Protein AF-A0A3M1MEV8-F1 (afdb_monomer)

Mean predicted aligned error: 11.94 Å

Radius of gyration: 34.03 Å; Cα contacts (8 Å, |Δi|>4): 451; chains: 1; bounding box: 65×98×96 Å

Secondary structure (DSSP, 8-state):
--------SSTTHHHHHHHHHHHHHHHHHHHHHHHHHHHHHTT-----EEEEEETTSS---TT---SS--SEEEEEEPTT----GGGGGG--EEE-TTSS-TT--EEEE-TTSTTSEEEEEEESSTT--EEEEEEEE---TTPPPEEEEETTEEEEEEE--TTSPPBHHHHHHHHHT-TTTTTTEEEEEEEE-TTPBS--S-GGGT-SEEE-----EEE-EEEEEEPPTT-TTEEEEEESSPPP-

Structure (mmCIF, N/CA/C/O backbone):
data_AF-A0A3M1MEV8-F1
#
_entry.id   AF-A0A3M1MEV8-F1
#
loop_
_atom_site.group_PDB
_atom_site.id
_atom_site.type_symbol
_atom_site.label_atom_id
_atom_site.label_alt_id
_atom_site.label_comp_id
_atom_site.label_asym_id
_atom_site.label_entity_id
_atom_site.label_seq_id
_atom_site.pdbx_PDB_ins_code
_atom_site.Cartn_x
_atom_site.Cartn_y
_atom_site.Cartn_z
_atom_site.occupancy
_atom_site.B_iso_or_equiv
_atom_site.auth_seq_id
_atom_site.auth_comp_id
_atom_site.auth_asym_id
_atom_site.auth_atom_id
_atom_site.pdbx_PDB_model_num
ATOM 1 N N . MET A 1 1 ? -41.936 -77.664 68.450 1.00 39.22 1 MET A N 1
ATOM 2 C CA . MET A 1 1 ? -41.283 -78.280 67.274 1.00 39.22 1 MET A CA 1
ATOM 3 C C . MET A 1 1 ? -41.177 -77.233 66.172 1.00 39.22 1 MET A C 1
ATOM 5 O O . MET A 1 1 ? -42.158 -76.537 65.987 1.00 39.22 1 MET A O 1
ATOM 9 N N . ALA A 1 2 ? -39.987 -77.116 65.561 1.00 45.72 2 ALA A N 1
ATOM 10 C CA . ALA A 1 2 ? -39.600 -76.567 64.239 1.00 45.72 2 ALA A CA 1
ATOM 11 C C . ALA A 1 2 ? -40.458 -75.448 63.570 1.00 45.72 2 ALA A C 1
ATOM 13 O O . ALA A 1 2 ? -41.669 -75.547 63.504 1.00 45.72 2 ALA A O 1
ATOM 14 N N . ASN A 1 3 ? -39.914 -74.406 62.920 1.00 37.78 3 ASN A N 1
ATOM 15 C CA . ASN A 1 3 ? -38.829 -74.479 61.937 1.00 37.78 3 ASN A CA 1
ATOM 16 C C . ASN A 1 3 ? -38.202 -73.104 61.581 1.00 37.78 3 ASN A C 1
ATOM 18 O O . ASN A 1 3 ? -38.779 -72.048 61.824 1.00 37.78 3 ASN A O 1
ATOM 22 N N . ARG A 1 4 ? -36.991 -73.153 61.006 1.00 43.78 4 ARG A N 1
ATOM 23 C CA . ARG A 1 4 ? -36.036 -72.052 60.760 1.00 43.78 4 ARG A CA 1
ATOM 24 C C . ARG A 1 4 ? -36.240 -71.265 59.447 1.00 43.78 4 ARG A C 1
ATOM 26 O O . ARG A 1 4 ? -36.527 -71.844 58.411 1.00 43.78 4 ARG A O 1
ATOM 33 N N . LYS A 1 5 ? -35.901 -69.967 59.530 1.00 47.41 5 LYS A N 1
ATOM 34 C CA . LYS A 1 5 ? -35.133 -69.082 58.610 1.00 47.41 5 LYS A CA 1
ATOM 35 C C . LYS A 1 5 ? -35.069 -69.407 57.099 1.00 47.41 5 LYS A C 1
ATOM 37 O O . LYS A 1 5 ? -34.400 -70.356 56.714 1.00 47.41 5 LYS A O 1
ATOM 42 N N . SER A 1 6 ? -35.474 -68.443 56.258 1.00 48.97 6 SER A N 1
ATOM 43 C CA . SER A 1 6 ? -34.635 -67.943 55.142 1.00 48.97 6 SER A CA 1
ATOM 44 C C . SER A 1 6 ? -35.105 -66.563 54.628 1.00 48.97 6 SER A C 1
ATOM 46 O O . SER A 1 6 ? -36.147 -66.432 53.999 1.00 48.97 6 SER A O 1
ATOM 48 N N . SER A 1 7 ? -34.341 -65.495 54.891 1.00 46.56 7 SER A N 1
ATOM 49 C CA . SER A 1 7 ? -34.589 -64.168 54.292 1.00 46.56 7 SER A CA 1
ATOM 50 C C . SER A 1 7 ? -33.326 -63.298 54.312 1.00 46.56 7 SER A C 1
ATOM 52 O O . SER A 1 7 ? -33.230 -62.342 55.076 1.00 46.56 7 SER A O 1
ATOM 54 N N . LEU A 1 8 ? -32.315 -63.635 53.506 1.00 50.50 8 LEU A N 1
ATOM 55 C CA . LEU A 1 8 ? -31.070 -62.844 53.440 1.00 50.50 8 LEU A CA 1
ATOM 56 C C . LEU A 1 8 ? -30.582 -62.502 52.021 1.00 50.50 8 LEU A C 1
ATOM 58 O O . LEU A 1 8 ? -29.554 -61.851 51.883 1.00 50.50 8 LEU A O 1
ATOM 62 N N . ALA A 1 9 ? -31.332 -62.830 50.963 1.00 50.03 9 ALA A N 1
ATOM 63 C CA . ALA A 1 9 ? -30.882 -62.588 49.583 1.00 50.03 9 ALA A CA 1
ATOM 64 C C . ALA A 1 9 ? -31.515 -61.372 48.866 1.00 50.03 9 ALA A C 1
ATOM 66 O O . ALA A 1 9 ? -31.052 -61.003 47.792 1.00 50.03 9 ALA A O 1
ATOM 67 N N . LYS A 1 10 ? -32.536 -60.699 49.426 1.00 47.44 10 LYS A N 1
ATOM 68 C CA . LYS A 1 10 ? -33.284 -59.641 48.700 1.00 47.44 10 LYS A CA 1
ATOM 69 C C . LYS A 1 10 ? -32.817 -58.190 48.911 1.00 47.44 10 LYS A C 1
ATOM 71 O O . LYS A 1 10 ? -33.262 -57.323 48.169 1.00 47.44 10 LYS A O 1
ATOM 76 N N . SER A 1 11 ? -31.913 -57.887 49.851 1.00 49.66 11 SER A N 1
ATOM 77 C CA . SER A 1 11 ? -31.558 -56.481 50.165 1.00 49.66 11 SER A CA 1
ATOM 78 C C . SER A 1 11 ? -30.364 -55.907 49.385 1.00 49.66 11 SER A C 1
ATOM 80 O O . SER A 1 11 ? -30.136 -54.696 49.415 1.00 49.66 11 SER A O 1
ATOM 82 N N . ARG A 1 12 ? -29.596 -56.741 48.666 1.00 49.47 12 ARG A N 1
ATOM 83 C CA . ARG A 1 12 ? -28.421 -56.288 47.895 1.00 49.47 12 ARG A CA 1
ATOM 84 C C . ARG A 1 12 ? -28.774 -55.726 46.511 1.00 49.47 12 ARG A C 1
ATOM 86 O O . ARG A 1 12 ? -28.119 -54.791 46.069 1.00 49.47 12 ARG A O 1
ATOM 93 N N . SER A 1 13 ? -29.843 -56.217 45.881 1.00 50.84 13 SER A N 1
ATOM 94 C CA . SER A 1 13 ? -30.319 -55.743 44.567 1.00 50.84 13 SER A CA 1
ATOM 95 C C . SER A 1 13 ? -30.969 -54.351 44.635 1.00 50.84 13 SER A C 1
ATOM 97 O O . SER A 1 13 ? -30.720 -53.505 43.783 1.00 50.84 13 SER A O 1
ATOM 99 N N . SER A 1 14 ? -31.719 -54.043 45.697 1.00 54.31 14 SER A N 1
ATOM 100 C CA . SER A 1 14 ? -32.392 -52.742 45.839 1.00 54.31 14 SER A CA 1
ATOM 101 C C . SER A 1 14 ? -31.440 -51.567 46.103 1.00 54.31 14 SER A C 1
ATOM 103 O O . SER A 1 14 ? -31.838 -50.413 45.961 1.00 54.31 14 SER A O 1
ATOM 105 N N . ARG A 1 15 ? -30.195 -51.831 46.528 1.00 54.75 15 ARG A N 1
ATOM 106 C CA . ARG A 1 15 ? -29.184 -50.789 46.779 1.00 54.75 15 ARG A CA 1
ATOM 107 C C . ARG A 1 15 ? -28.466 -50.350 45.500 1.00 54.75 15 ARG A C 1
ATOM 109 O O . ARG A 1 15 ? -28.208 -49.158 45.366 1.00 54.75 15 ARG A O 1
ATOM 116 N N . SER A 1 16 ? -28.200 -51.265 44.562 1.00 56.50 16 SER A N 1
ATOM 117 C CA . SER A 1 16 ? -27.563 -50.914 43.283 1.00 56.50 16 SER A CA 1
ATOM 118 C C . SER A 1 16 ? -28.515 -50.151 42.357 1.00 56.50 16 SER A C 1
ATOM 120 O O . SER A 1 16 ? -28.102 -49.171 41.746 1.00 56.50 16 SER A O 1
ATOM 122 N N . VAL A 1 17 ? -29.804 -50.514 42.340 1.00 60.91 17 VAL A N 1
ATOM 123 C CA . VAL A 1 17 ? -30.840 -49.808 41.558 1.00 60.91 17 VAL A CA 1
ATOM 124 C C . VAL A 1 17 ? -31.041 -48.372 42.061 1.00 60.91 17 VAL A C 1
ATOM 126 O O . VAL A 1 17 ? -31.103 -47.429 41.273 1.00 60.91 17 VAL A O 1
ATOM 129 N N . LYS A 1 18 ? -31.041 -48.164 43.385 1.00 60.78 18 LYS A N 1
ATOM 130 C CA . LYS A 1 18 ? -31.125 -46.813 43.968 1.00 60.78 18 LYS A CA 1
ATOM 131 C C . LYS A 1 18 ? -29.890 -45.956 43.666 1.00 60.78 18 LYS A C 1
ATOM 133 O O . LYS A 1 18 ? -30.020 -44.746 43.493 1.00 60.78 18 LYS A O 1
ATOM 138 N N . GLN A 1 19 ? -28.701 -46.560 43.575 1.00 61.94 19 GLN A N 1
ATOM 139 C CA . GLN A 1 19 ? -27.487 -45.848 43.158 1.00 61.94 19 GLN A CA 1
ATOM 140 C C . GLN A 1 19 ? -27.521 -45.471 41.669 1.00 61.94 19 GLN A C 1
ATOM 142 O O . GLN A 1 19 ? -27.165 -44.340 41.337 1.00 61.94 19 GLN A O 1
ATOM 147 N N . SER A 1 20 ? -28.015 -46.348 40.784 1.00 66.38 20 SER A N 1
ATOM 148 C CA . SER A 1 20 ? -28.132 -46.036 39.352 1.00 66.38 20 SER A CA 1
ATOM 149 C C . SER A 1 20 ? -29.164 -44.945 39.063 1.00 66.38 20 SER A C 1
ATOM 151 O O . SER A 1 20 ? -28.917 -44.081 38.225 1.00 66.38 20 SER A O 1
ATOM 153 N N . GLU A 1 21 ? -30.287 -44.919 39.787 1.00 68.88 21 GLU A N 1
ATOM 154 C CA . GLU A 1 21 ? -31.305 -43.869 39.633 1.00 68.88 21 GLU A CA 1
ATOM 155 C C . GLU A 1 21 ? -30.803 -42.494 40.089 1.00 68.88 21 GLU A C 1
ATOM 157 O O . GLU A 1 21 ? -31.027 -41.493 39.405 1.00 68.88 21 GLU A O 1
ATOM 162 N N . ALA A 1 22 ? -30.077 -42.429 41.209 1.00 73.31 22 ALA A N 1
ATOM 163 C CA . ALA A 1 22 ? -29.468 -41.185 41.678 1.00 73.31 22 ALA A CA 1
ATOM 164 C C . ALA A 1 22 ? -28.417 -40.659 40.683 1.00 73.31 22 ALA A C 1
ATOM 166 O O . ALA A 1 22 ? -28.339 -39.456 40.421 1.00 73.31 22 ALA A O 1
ATOM 167 N N . GLN A 1 23 ? -27.637 -41.562 40.084 1.00 73.69 23 GLN A N 1
ATOM 168 C CA . GLN A 1 23 ? -26.606 -41.219 39.107 1.00 73.69 23 GLN A CA 1
ATOM 169 C C . GLN A 1 23 ? -27.206 -40.781 37.759 1.00 73.69 23 GLN A C 1
ATOM 171 O O . GLN A 1 23 ? -26.720 -39.817 37.167 1.00 73.69 23 GLN A O 1
ATOM 176 N N . ALA A 1 24 ? -28.302 -41.406 37.318 1.00 73.94 24 ALA A N 1
ATOM 177 C CA . ALA A 1 24 ? -29.053 -41.005 36.127 1.00 73.94 24 ALA A CA 1
ATOM 178 C C . ALA A 1 24 ? -29.744 -39.642 36.302 1.00 73.94 24 ALA A C 1
ATOM 180 O O . ALA A 1 24 ? -29.667 -38.795 35.414 1.00 73.94 24 ALA A O 1
ATOM 181 N N . ARG A 1 25 ? -30.346 -39.378 37.473 1.00 77.38 25 ARG A N 1
ATOM 182 C CA . ARG A 1 25 ? -30.910 -38.055 37.801 1.00 77.38 25 ARG A CA 1
ATOM 183 C C . ARG A 1 25 ? -29.842 -36.964 37.772 1.00 77.38 25 ARG A C 1
ATOM 185 O O . ARG A 1 25 ? -30.069 -35.908 37.194 1.00 77.38 25 ARG A O 1
ATOM 192 N N . LYS A 1 26 ? -28.659 -37.228 38.337 1.00 75.88 26 LYS A N 1
ATOM 193 C CA . LYS A 1 26 ? -27.544 -36.268 38.343 1.00 75.88 26 LYS A CA 1
ATOM 194 C C . LYS A 1 26 ? -27.011 -35.972 36.934 1.00 75.88 26 LYS A C 1
ATOM 196 O O . LYS A 1 26 ? -26.596 -34.846 36.682 1.00 75.88 26 LYS A O 1
ATOM 201 N N . ARG A 1 27 ? -27.038 -36.955 36.024 1.00 77.81 27 ARG A N 1
ATOM 202 C CA . ARG A 1 27 ? -26.690 -36.763 34.605 1.00 77.81 27 ARG A CA 1
ATOM 203 C C . ARG A 1 27 ? -27.723 -35.911 33.871 1.00 77.81 27 ARG A C 1
ATOM 205 O O . ARG A 1 27 ? -27.320 -34.922 33.285 1.00 77.81 27 ARG A O 1
ATOM 212 N N . ARG A 1 28 ? -29.021 -36.196 34.023 1.00 73.88 28 ARG A N 1
ATOM 213 C CA . ARG A 1 28 ? -30.094 -35.379 33.422 1.00 73.88 28 ARG A CA 1
ATOM 214 C C . ARG A 1 28 ? -30.083 -33.933 33.903 1.00 73.88 28 ARG A C 1
ATOM 216 O O . ARG A 1 28 ? -30.275 -33.025 33.114 1.00 73.88 28 ARG A O 1
ATOM 223 N N . VAL A 1 29 ? -29.825 -33.707 35.194 1.00 73.25 29 VAL A N 1
ATOM 224 C CA . VAL A 1 29 ? -29.659 -32.346 35.728 1.00 73.25 29 VAL A CA 1
ATOM 225 C C . VAL A 1 29 ? -28.460 -31.662 35.071 1.00 73.25 29 VAL A C 1
ATOM 227 O O . VAL A 1 29 ? -28.582 -30.524 34.650 1.00 73.25 29 VAL A O 1
ATOM 230 N N . ARG A 1 30 ? -27.321 -32.350 34.916 1.00 72.06 30 ARG A N 1
ATOM 231 C CA . ARG A 1 30 ? -26.165 -31.788 34.199 1.00 72.06 30 ARG A CA 1
ATOM 232 C C . ARG A 1 30 ? -26.447 -31.520 32.721 1.00 72.06 30 ARG A C 1
ATOM 234 O O . ARG A 1 30 ? -26.016 -30.483 32.249 1.00 72.06 30 ARG A O 1
ATOM 241 N N . GLU A 1 31 ? -27.154 -32.405 32.024 1.00 71.94 31 GLU A N 1
ATOM 242 C CA . GLU A 1 31 ? -27.558 -32.221 30.620 1.00 71.94 31 GLU A CA 1
ATOM 243 C C . GLU A 1 31 ? -28.485 -31.009 30.462 1.00 71.94 31 GLU A C 1
ATOM 245 O O . GLU A 1 31 ? -28.212 -30.152 29.634 1.00 71.94 31 GLU A O 1
ATOM 250 N N . LEU A 1 32 ? -29.492 -30.858 31.331 1.00 70.44 32 LEU A N 1
ATOM 251 C CA . LEU A 1 32 ? -30.379 -29.687 31.339 1.00 70.44 32 LEU A CA 1
ATOM 252 C C . LEU A 1 32 ? -29.643 -28.391 31.714 1.00 70.44 32 LEU A C 1
ATOM 254 O O . LEU A 1 32 ? -29.956 -27.329 31.185 1.00 70.44 32 LEU A O 1
ATOM 258 N N . LEU A 1 33 ? -28.666 -28.455 32.629 1.00 65.19 33 LEU A N 1
ATOM 259 C CA . LEU A 1 33 ? -27.810 -27.305 32.931 1.00 65.19 33 LEU A CA 1
ATOM 260 C C . LEU A 1 33 ? -26.899 -26.958 31.747 1.00 65.19 33 LEU A C 1
ATOM 262 O O . LEU A 1 33 ? -26.724 -25.779 31.484 1.00 65.19 33 LEU A O 1
ATOM 266 N N . LEU A 1 34 ? -26.340 -27.940 31.035 1.00 60.84 34 LEU A N 1
ATOM 267 C CA . LEU A 1 34 ? -25.528 -27.709 29.834 1.00 60.84 34 LEU A CA 1
ATOM 268 C C . LEU A 1 34 ? -26.364 -27.079 28.713 1.00 60.84 34 LEU A C 1
ATOM 270 O O . LEU A 1 34 ? -25.945 -26.074 28.155 1.00 60.84 34 LEU A O 1
ATOM 274 N N . GLU A 1 35 ? -27.580 -27.574 28.476 1.00 60.34 35 GLU A N 1
ATOM 275 C CA . GLU A 1 35 ? -28.527 -27.005 27.507 1.00 60.34 35 GLU A CA 1
ATOM 276 C C . GLU A 1 35 ? -28.907 -25.549 27.855 1.00 60.34 35 GLU A C 1
ATOM 278 O O . GLU A 1 35 ? -28.931 -24.678 26.985 1.00 60.34 35 GLU A O 1
ATOM 283 N N . ASN A 1 36 ? -29.114 -25.237 29.146 1.00 60.84 36 ASN A N 1
ATOM 284 C CA . ASN A 1 36 ? -29.366 -23.860 29.596 1.00 60.84 36 ASN A CA 1
ATOM 285 C C . ASN A 1 36 ? -28.120 -22.960 29.508 1.00 60.84 36 ASN A C 1
ATOM 287 O O . ASN A 1 36 ? -28.254 -21.749 29.350 1.00 60.84 36 ASN A O 1
ATOM 291 N N . LEU A 1 37 ? -26.915 -23.523 29.641 1.00 58.81 37 LEU A N 1
ATOM 292 C CA . LEU A 1 37 ? -25.657 -22.782 29.517 1.00 58.81 37 LEU A CA 1
ATOM 293 C C . LEU A 1 37 ? -25.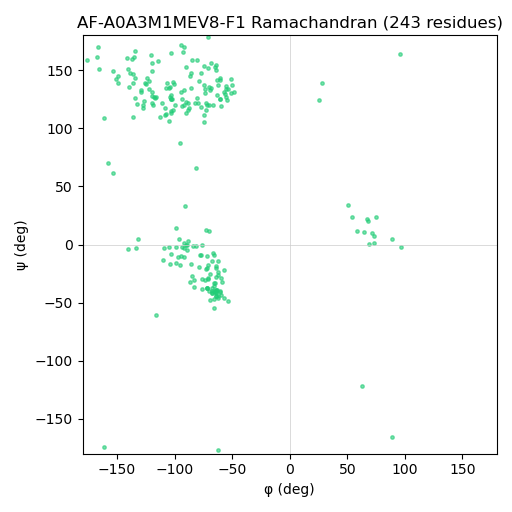319 -22.485 28.047 1.00 58.81 37 LEU A C 1
ATOM 295 O O . LEU A 1 37 ? -24.900 -21.367 27.752 1.00 58.81 37 LEU A O 1
ATOM 299 N N . GLU A 1 38 ? -25.577 -23.415 27.124 1.00 59.03 38 GLU A N 1
ATOM 300 C CA . GLU A 1 38 ? -25.424 -23.197 25.676 1.00 59.03 38 GLU A CA 1
ATOM 301 C C . GLU A 1 38 ? -26.399 -22.127 25.156 1.00 59.03 38 GLU A C 1
ATOM 303 O O . GLU A 1 38 ? -25.986 -21.199 24.458 1.00 59.03 38 GLU A O 1
ATOM 308 N N . GLN A 1 39 ? -27.675 -22.167 25.570 1.00 54.94 39 GLN A N 1
ATOM 309 C CA . GLN A 1 39 ? -28.658 -21.128 25.215 1.00 54.94 39 GLN A CA 1
ATOM 310 C C . GLN A 1 39 ? -28.295 -19.734 25.747 1.00 54.94 39 GLN A C 1
ATOM 312 O O . GLN A 1 39 ? -28.689 -18.732 25.155 1.00 54.94 39 GLN A O 1
ATOM 317 N N . ARG A 1 40 ? -27.535 -19.643 26.845 1.00 52.81 40 ARG A N 1
ATOM 318 C CA . ARG A 1 40 ? -27.086 -18.356 27.403 1.00 52.81 40 ARG A CA 1
ATOM 319 C C . ARG A 1 40 ? -25.817 -17.827 26.746 1.00 52.81 40 ARG A C 1
ATOM 321 O O . ARG A 1 40 ? -25.656 -16.613 26.684 1.00 52.81 40 ARG A O 1
ATOM 328 N N . GLN A 1 41 ? -24.957 -18.691 26.205 1.00 52.56 41 GLN A N 1
ATOM 329 C CA . GLN A 1 41 ? -23.851 -18.241 25.351 1.00 52.56 41 GLN A CA 1
ATOM 330 C C . GLN A 1 41 ? -24.353 -17.580 24.060 1.00 52.56 41 GLN A C 1
ATOM 332 O O . GLN A 1 41 ? -23.708 -16.664 23.561 1.00 52.56 41 GLN A O 1
ATOM 337 N N . LEU A 1 42 ? -25.541 -17.961 23.582 1.00 51.16 42 LEU A N 1
ATOM 338 C CA . LEU A 1 42 ? -26.223 -17.318 22.453 1.00 51.16 42 LEU A CA 1
ATOM 339 C C . LEU A 1 42 ? -26.804 -15.919 22.760 1.00 51.16 42 LEU A C 1
ATOM 341 O O . LEU A 1 42 ? -27.205 -15.231 21.827 1.00 51.16 42 LEU A O 1
ATOM 345 N N . LEU A 1 43 ? -26.840 -15.478 24.028 1.00 54.47 43 LEU A N 1
ATOM 346 C CA . LEU A 1 43 ? -27.411 -14.185 24.454 1.00 54.47 43 LEU A CA 1
ATOM 347 C C . LEU A 1 43 ? -26.371 -13.148 24.909 1.00 54.47 43 LEU A C 1
ATOM 349 O O . LEU A 1 43 ? -26.743 -12.018 25.215 1.00 54.47 43 LEU A O 1
ATOM 353 N N . ALA A 1 44 ? -25.081 -13.488 24.955 1.00 54.88 44 ALA A N 1
ATOM 354 C CA . ALA A 1 44 ? -24.026 -12.526 25.274 1.00 54.88 44 ALA A CA 1
ATOM 355 C C . ALA A 1 44 ? -23.661 -11.709 24.025 1.00 54.88 44 ALA A C 1
ATOM 357 O O . ALA A 1 44 ? -22.566 -11.827 23.477 1.00 54.88 44 ALA A O 1
ATOM 358 N N . VAL A 1 45 ? -24.604 -10.903 23.542 1.00 68.31 45 VAL A N 1
ATOM 359 C CA . VAL A 1 45 ? -24.281 -9.844 22.587 1.00 68.31 45 VAL A CA 1
ATOM 360 C C . VAL A 1 45 ? -23.555 -8.777 23.399 1.00 68.31 45 VAL A C 1
ATOM 362 O O . VAL A 1 45 ? -24.107 -8.262 24.370 1.00 68.31 45 VAL A O 1
ATOM 365 N N . GLY A 1 46 ? -22.283 -8.528 23.087 1.00 78.56 46 GLY A N 1
ATOM 366 C CA . GLY A 1 46 ? -21.516 -7.466 23.737 1.00 78.56 46 GLY A CA 1
ATOM 367 C C . GLY A 1 46 ? -22.120 -6.081 23.471 1.00 78.56 46 GLY A C 1
ATOM 368 O O . GLY A 1 46 ? -23.153 -5.972 22.800 1.00 78.56 46 GLY A O 1
ATOM 369 N N . PRO A 1 47 ? -21.467 -5.014 23.959 1.00 87.94 47 PRO A N 1
ATOM 370 C CA . PRO A 1 47 ? -21.915 -3.661 23.692 1.00 87.94 47 PRO A CA 1
ATOM 371 C C . PRO A 1 47 ? -22.168 -3.406 22.198 1.00 87.94 47 PRO A C 1
ATOM 373 O O . PRO A 1 47 ? -21.393 -3.843 21.346 1.00 87.94 47 PRO A O 1
ATOM 376 N N . GLN A 1 48 ? -23.262 -2.717 21.876 1.00 91.50 48 GLN A N 1
ATOM 377 C CA . GLN A 1 48 ? -23.702 -2.437 20.511 1.00 91.50 48 GLN A CA 1
ATOM 378 C C . GLN A 1 48 ? -23.483 -0.960 20.235 1.00 91.50 48 GLN A C 1
ATOM 380 O O . GLN A 1 48 ? -24.144 -0.115 20.831 1.00 91.50 48 GLN A O 1
ATOM 385 N N . LEU A 1 49 ? -22.535 -0.657 19.352 1.00 92.50 49 LEU A N 1
ATOM 386 C CA . LEU A 1 49 ? -22.245 0.709 18.942 1.00 92.50 49 LEU A CA 1
ATOM 387 C C . LEU A 1 49 ? -23.370 1.218 18.033 1.00 92.50 49 LEU A C 1
ATOM 389 O O . LEU A 1 49 ? -23.621 0.632 16.980 1.00 92.50 49 LEU A O 1
ATOM 393 N N . ILE A 1 50 ? -24.010 2.317 18.422 1.00 94.06 50 ILE A N 1
ATOM 394 C CA . ILE A 1 50 ? -25.073 2.968 17.642 1.00 94.06 50 ILE A CA 1
ATOM 395 C C . ILE A 1 50 ? -24.583 4.237 16.938 1.00 94.06 50 ILE A C 1
ATOM 397 O O . ILE A 1 50 ? -25.223 4.701 15.995 1.00 94.06 50 ILE A O 1
ATOM 401 N N . GLY A 1 51 ? -23.443 4.796 17.356 1.00 94.56 51 GLY A N 1
ATOM 402 C CA . GLY A 1 51 ? -22.897 5.987 16.719 1.00 94.56 51 GLY A CA 1
ATOM 403 C C . GLY A 1 51 ? -21.546 6.446 17.256 1.00 94.56 51 GLY A C 1
ATOM 404 O O . GLY A 1 51 ? -21.169 6.133 18.382 1.00 94.56 51 GLY A O 1
ATOM 405 N N . ILE A 1 52 ? -20.829 7.224 16.444 1.00 95.81 52 ILE A N 1
ATOM 406 C CA . ILE A 1 52 ? -19.602 7.923 16.837 1.00 95.81 52 ILE A CA 1
ATOM 407 C C . ILE A 1 52 ? -19.764 9.398 16.488 1.00 95.81 52 ILE A C 1
ATOM 409 O O . ILE A 1 52 ? -20.005 9.728 15.330 1.00 95.81 52 ILE A O 1
ATOM 413 N N . GLN A 1 53 ? -19.615 10.288 17.464 1.00 95.75 53 GLN A N 1
ATOM 414 C CA . GLN A 1 53 ? -19.732 11.729 17.260 1.00 95.75 53 GLN A CA 1
ATOM 415 C C . GLN A 1 53 ? -18.407 12.438 17.579 1.00 95.75 53 GLN A C 1
ATOM 417 O O . GLN A 1 53 ? -17.869 12.249 18.671 1.00 95.75 53 GLN A O 1
ATOM 422 N N . PRO A 1 54 ? -17.865 13.260 16.666 1.00 95.00 54 PRO A N 1
ATOM 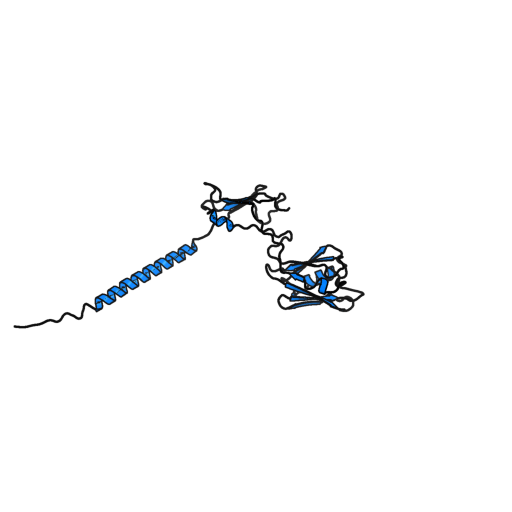423 C CA . PRO A 1 54 ? -16.723 14.110 16.950 1.00 95.00 54 PRO A CA 1
ATOM 424 C C . PRO A 1 54 ? -17.162 15.380 17.683 1.00 95.00 54 PRO A C 1
ATOM 426 O O . PRO A 1 54 ? -18.300 15.828 17.582 1.00 95.00 54 PRO A O 1
ATOM 429 N N . ASN A 1 55 ? -16.236 16.037 18.374 1.00 91.62 55 ASN A N 1
ATOM 430 C CA . ASN A 1 55 ? -16.511 17.332 19.005 1.00 91.62 55 ASN A CA 1
ATOM 431 C C . ASN A 1 55 ? -16.556 18.521 18.021 1.00 91.62 55 ASN A C 1
ATOM 433 O O . ASN A 1 55 ? -16.718 19.663 18.451 1.00 91.62 55 ASN A O 1
ATOM 437 N N . THR A 1 56 ? -16.341 18.272 16.730 1.00 88.31 56 THR A N 1
ATOM 438 C CA . THR A 1 56 ? -16.243 19.292 15.677 1.00 88.31 56 THR A CA 1
ATOM 439 C C . THR A 1 56 ? -17.427 19.288 14.712 1.00 88.31 56 THR A C 1
ATOM 441 O O . THR A 1 56 ? -17.575 20.247 13.957 1.00 88.31 56 THR A O 1
ATOM 444 N N . SER A 1 57 ? -18.266 18.249 14.719 1.00 85.75 57 SER A N 1
ATOM 445 C CA . SER A 1 57 ? -19.367 18.087 13.764 1.00 85.75 57 SER A CA 1
ATOM 446 C C . SER A 1 57 ? -20.428 17.088 14.249 1.00 85.75 57 SER A C 1
ATOM 448 O O . SER A 1 57 ? -20.410 16.633 15.396 1.00 85.75 57 SER A O 1
ATOM 450 N N . ASP A 1 58 ? -21.398 16.801 13.382 1.00 90.06 58 ASP A N 1
ATOM 451 C CA . ASP A 1 58 ? -22.456 15.821 13.623 1.00 90.06 58 ASP A CA 1
ATOM 452 C C . ASP A 1 58 ? -21.927 14.373 13.597 1.00 90.06 58 ASP A C 1
ATOM 454 O O . ASP A 1 58 ? -20.744 14.108 13.382 1.00 90.06 58 ASP A O 1
ATOM 458 N N . LEU A 1 59 ? -22.830 13.419 13.834 1.00 93.44 59 LEU A N 1
ATOM 459 C CA . LEU A 1 59 ? -22.556 11.983 13.829 1.00 93.44 59 LEU A CA 1
ATOM 460 C C . LEU A 1 59 ? -21.770 11.534 12.580 1.00 93.44 59 LEU A C 1
ATOM 462 O O . LEU A 1 59 ? -22.162 11.828 11.449 1.00 93.44 59 LEU A O 1
ATOM 466 N N . LEU A 1 60 ? -20.703 10.756 12.786 1.00 94.06 60 LEU A N 1
ATOM 467 C CA . LEU A 1 60 ? -19.956 10.130 11.699 1.00 94.06 60 LEU A CA 1
ATOM 468 C C . LEU A 1 60 ? -20.791 9.035 11.034 1.00 94.06 60 LEU A C 1
ATOM 470 O O . LEU A 1 60 ? -21.338 8.149 11.689 1.00 94.06 60 LEU A O 1
ATOM 474 N N . THR A 1 61 ? -20.812 9.072 9.709 1.00 93.56 61 THR A N 1
ATOM 475 C CA . THR A 1 61 ? -21.326 8.007 8.841 1.00 93.56 61 THR A CA 1
ATOM 476 C C . THR A 1 61 ? -20.214 7.511 7.921 1.00 93.56 61 THR A C 1
ATOM 478 O O . THR A 1 61 ? -19.186 8.179 7.772 1.00 93.56 61 THR A O 1
ATOM 481 N N . ASP A 1 62 ? -20.390 6.341 7.312 1.00 88.81 62 ASP A N 1
ATOM 482 C CA . ASP A 1 62 ? -19.401 5.811 6.372 1.00 88.81 62 ASP A CA 1
ATOM 483 C C . ASP A 1 62 ? -19.109 6.814 5.241 1.00 88.81 62 ASP A C 1
ATOM 485 O O . ASP A 1 62 ? -20.017 7.437 4.690 1.00 88.81 62 ASP A O 1
ATOM 489 N N . GLY A 1 63 ? -17.824 7.017 4.946 1.00 87.12 63 GLY A N 1
ATOM 490 C CA . GLY A 1 63 ? -17.357 8.018 3.982 1.00 87.12 63 GLY A CA 1
ATOM 491 C C . GLY A 1 63 ? -17.430 9.484 4.439 1.00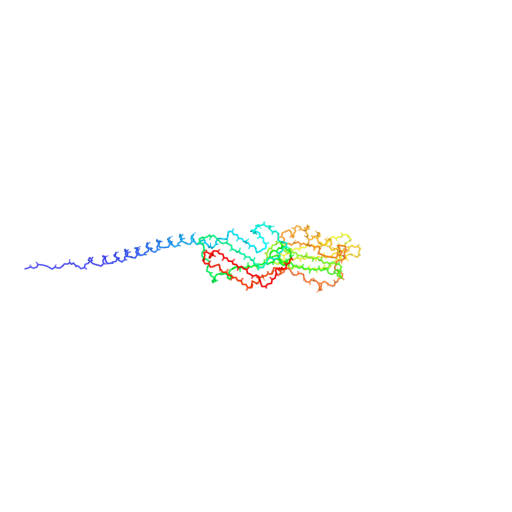 87.12 63 GLY A C 1
ATOM 492 O O . GLY A 1 63 ? -17.176 10.372 3.624 1.00 87.12 63 GLY A O 1
ATOM 493 N N . SER A 1 64 ? -17.752 9.777 5.707 1.00 89.19 64 SER A N 1
ATOM 494 C CA . SER A 1 64 ? -17.728 11.156 6.224 1.00 89.19 64 SER A CA 1
ATOM 495 C C . SER A 1 64 ? -16.329 11.765 6.123 1.00 89.19 64 SER A C 1
ATOM 497 O O . SER A 1 64 ? -15.371 11.225 6.674 1.00 89.19 64 SER A O 1
ATOM 499 N N . VAL A 1 65 ? -16.222 12.927 5.478 1.00 88.75 65 VAL A N 1
ATOM 500 C CA . VAL A 1 65 ? -14.976 13.698 5.381 1.00 88.75 65 VAL A CA 1
ATOM 501 C C . VAL A 1 65 ? -15.043 14.882 6.338 1.00 88.75 65 VAL A C 1
ATOM 503 O O . VAL A 1 65 ? -15.987 15.668 6.291 1.00 88.75 65 VAL A O 1
ATOM 506 N N . GLN A 1 66 ? -14.032 15.016 7.195 1.00 86.94 66 GLN A N 1
ATOM 507 C CA . GLN A 1 66 ? -13.910 16.118 8.149 1.00 86.94 66 GLN A CA 1
ATOM 508 C C . GLN A 1 66 ? -12.805 17.072 7.693 1.00 86.94 66 GLN A C 1
ATOM 510 O O . GLN A 1 66 ? -11.728 16.630 7.313 1.00 86.94 66 GLN A O 1
ATOM 515 N N . THR A 1 67 ? -13.068 18.379 7.736 1.00 87.25 67 THR A N 1
ATOM 516 C CA . THR A 1 67 ? -12.088 19.431 7.390 1.00 87.25 67 THR A CA 1
ATOM 517 C C . THR A 1 67 ? -11.409 20.042 8.613 1.00 87.25 67 THR A C 1
ATOM 519 O O . THR A 1 67 ? -10.569 20.928 8.481 1.00 87.25 67 THR A O 1
ATOM 522 N N . VAL A 1 68 ? -11.801 19.601 9.810 1.00 88.25 68 VAL A N 1
ATOM 523 C CA . VAL A 1 68 ? -11.216 20.019 11.082 1.00 88.25 68 VAL A CA 1
ATOM 524 C C . VAL A 1 68 ? -10.946 18.774 11.908 1.00 88.25 68 VAL A C 1
ATOM 526 O O . VAL A 1 68 ? -11.875 18.036 12.251 1.00 88.25 68 VAL A O 1
ATOM 529 N N . SER A 1 69 ? -9.680 18.582 12.264 1.00 88.62 69 SER A N 1
ATOM 530 C CA . SER A 1 69 ? -9.237 17.474 13.100 1.00 88.62 69 SER A CA 1
ATOM 531 C C . SER A 1 69 ? -9.928 17.495 14.477 1.00 88.62 69 SER A C 1
ATOM 533 O O . SER A 1 69 ? -9.798 18.478 15.220 1.00 88.62 69 SER A O 1
ATOM 535 N N . PRO A 1 70 ? -10.689 16.442 14.844 1.00 91.62 70 PRO A N 1
ATOM 536 C CA . PRO A 1 70 ? -11.371 16.383 16.128 1.00 91.62 70 PRO A CA 1
ATOM 537 C C . PRO A 1 70 ? -10.364 16.194 17.263 1.00 91.62 70 PRO A C 1
ATOM 539 O O . PRO A 1 70 ? -9.303 15.595 17.099 1.00 91.62 70 PRO A O 1
ATOM 542 N N . ARG A 1 71 ? -10.724 16.681 18.450 1.00 92.69 71 ARG A N 1
ATOM 543 C CA . ARG A 1 71 ? -9.961 16.447 19.692 1.00 92.69 71 ARG A CA 1
ATOM 544 C C . ARG A 1 71 ? -10.549 15.329 20.533 1.00 92.69 71 ARG A C 1
ATOM 546 O O . ARG A 1 71 ? -9.902 14.831 21.452 1.00 92.69 71 ARG A O 1
ATOM 553 N N . GLU A 1 72 ? -11.781 14.956 20.229 1.00 94.31 72 GLU A N 1
ATOM 554 C CA . GLU A 1 72 ? -12.525 13.972 20.979 1.00 94.31 72 GLU A CA 1
ATOM 555 C C . GLU A 1 72 ? -13.522 13.258 20.072 1.00 94.31 72 GLU A C 1
ATOM 557 O O . GLU A 1 72 ? -14.138 13.886 19.208 1.00 94.31 72 GLU A O 1
ATOM 562 N N . LEU A 1 73 ? -13.679 11.957 20.302 1.00 95.38 73 LEU A N 1
ATOM 563 C CA . LEU A 1 73 ? -14.742 11.136 19.740 1.00 95.38 73 LEU A CA 1
ATOM 564 C C . LEU A 1 73 ? -15.578 10.555 20.881 1.00 95.38 73 LEU A C 1
ATOM 566 O O . LEU A 1 73 ? -15.034 9.982 21.826 1.00 95.38 73 LEU A O 1
ATOM 570 N N . VAL A 1 74 ? -16.896 10.675 20.774 1.00 95.88 74 VAL A N 1
ATOM 571 C CA . VAL A 1 74 ? -17.864 10.043 21.670 1.00 95.88 74 VAL A CA 1
ATOM 572 C C . VAL A 1 74 ? -18.454 8.835 20.956 1.00 95.88 74 VAL A C 1
ATOM 574 O O . VAL A 1 74 ? -19.162 8.976 19.962 1.00 95.88 74 VAL A O 1
ATOM 577 N N . PHE A 1 75 ? -18.149 7.646 21.460 1.00 95.94 75 PHE A N 1
ATOM 578 C CA . PHE A 1 75 ? -18.739 6.382 21.044 1.00 95.94 75 PHE A CA 1
ATOM 579 C C . PHE A 1 75 ? -19.998 6.164 21.877 1.00 95.94 75 PHE A C 1
ATOM 581 O O . PHE A 1 75 ? -19.916 6.065 23.101 1.00 95.94 75 PHE A O 1
ATOM 588 N N . ARG A 1 76 ? -21.154 6.114 21.219 1.00 95.25 76 ARG A N 1
ATOM 589 C CA . ARG A 1 76 ? -22.450 5.908 21.866 1.00 95.25 76 ARG A CA 1
ATOM 590 C C . ARG A 1 76 ? -22.889 4.477 21.636 1.00 95.25 76 ARG A C 1
ATOM 592 O O . ARG A 1 76 ? -22.955 4.020 20.490 1.00 95.25 76 ARG A O 1
ATOM 599 N N . PHE A 1 77 ? -23.171 3.787 22.724 1.00 94.62 77 PHE A N 1
ATOM 600 C CA . PHE A 1 77 ? -23.699 2.439 22.718 1.00 94.62 77 PHE A CA 1
ATOM 601 C C . PHE A 1 77 ? -25.201 2.449 23.031 1.00 94.62 77 PHE A C 1
ATOM 603 O O . PHE A 1 77 ? -25.731 3.467 23.473 1.00 94.62 77 PHE A O 1
ATOM 610 N N . ASP A 1 78 ? -25.897 1.345 22.756 1.00 92.56 78 ASP A N 1
ATOM 611 C CA . ASP A 1 78 ? -27.334 1.215 23.046 1.00 92.56 78 ASP A CA 1
ATOM 612 C C . ASP A 1 78 ? -27.668 1.595 24.507 1.00 92.56 78 ASP A C 1
ATOM 614 O O . ASP A 1 78 ? -26.904 1.297 25.425 1.00 92.56 78 ASP A O 1
ATOM 618 N N . ASP A 1 79 ? -28.811 2.248 24.728 1.00 82.06 79 ASP A N 1
ATOM 619 C CA . ASP A 1 79 ? -29.137 2.971 25.973 1.00 82.06 79 ASP A CA 1
ATOM 620 C C . ASP A 1 79 ? -29.239 2.062 27.211 1.00 82.06 79 ASP A C 1
ATOM 622 O O . ASP A 1 79 ? -29.129 2.518 28.346 1.00 82.06 79 ASP A O 1
ATOM 626 N N . ALA A 1 80 ? -29.447 0.757 27.019 1.00 83.88 80 ALA A N 1
ATOM 627 C CA . ALA A 1 80 ? -29.496 -0.215 28.111 1.00 83.88 80 ALA A CA 1
ATOM 628 C C . ALA A 1 80 ? -28.105 -0.668 28.599 1.00 83.88 80 ALA A C 1
ATOM 630 O O . ALA A 1 80 ? -28.016 -1.515 29.494 1.00 83.88 80 ALA A O 1
ATOM 631 N N . GLN A 1 81 ? -27.021 -0.179 27.991 1.00 87.75 81 GLN A N 1
ATOM 632 C CA . GLN A 1 81 ? -25.672 -0.688 28.223 1.00 87.75 81 GLN A CA 1
ATOM 633 C C . GLN A 1 81 ? -24.936 0.108 29.293 1.00 87.75 81 GLN A C 1
ATOM 635 O O . GLN A 1 81 ? -24.855 1.327 29.243 1.00 87.75 81 GLN A O 1
ATOM 640 N N . GLN A 1 82 ? -24.338 -0.614 30.238 1.00 92.00 82 GLN A N 1
ATOM 641 C CA . GLN A 1 82 ? -23.392 -0.056 31.197 1.00 92.00 82 GLN A CA 1
ATOM 642 C C . GLN A 1 82 ? -21.997 -0.545 30.829 1.00 92.00 82 GLN A C 1
ATOM 644 O O . GLN A 1 82 ? -21.710 -1.745 30.906 1.00 92.00 82 GLN A O 1
ATOM 649 N N . ILE A 1 83 ? -21.141 0.371 30.387 1.00 93.31 83 ILE A N 1
ATOM 650 C CA . ILE A 1 83 ? -19.779 0.033 29.987 1.00 93.31 83 ILE A CA 1
ATOM 651 C C . ILE A 1 83 ? -18.896 -0.078 31.231 1.00 93.31 83 ILE A C 1
ATOM 653 O O . ILE A 1 83 ? -18.796 0.849 32.026 1.00 93.31 83 ILE A O 1
ATOM 657 N N . ASP A 1 84 ? -18.211 -1.210 31.396 1.00 91.81 84 ASP A N 1
ATOM 658 C CA . ASP A 1 84 ? -17.199 -1.362 32.444 1.00 91.81 84 ASP A CA 1
ATOM 659 C C . ASP A 1 84 ? -15.947 -0.540 32.074 1.00 91.81 84 ASP A C 1
ATOM 661 O O . ASP A 1 84 ? -15.306 -0.842 31.056 1.00 91.81 84 ASP A O 1
ATOM 665 N N . PRO A 1 85 ? -15.530 0.450 32.891 1.00 92.31 85 PRO A N 1
ATOM 666 C CA . PRO A 1 85 ? -14.341 1.260 32.624 1.00 92.31 85 PRO A CA 1
ATOM 667 C C . PRO A 1 85 ? -13.049 0.453 32.471 1.00 92.31 85 PRO A C 1
ATOM 669 O O . PRO A 1 85 ? -12.114 0.914 31.824 1.00 92.31 85 PRO A O 1
ATOM 672 N N . ASN A 1 86 ? -12.976 -0.768 33.007 1.00 93.12 86 ASN A N 1
ATOM 673 C CA . ASN A 1 86 ? -11.802 -1.631 32.862 1.00 93.12 86 ASN A CA 1
ATOM 674 C C . ASN A 1 86 ? -11.713 -2.308 31.486 1.00 93.12 86 ASN A C 1
ATOM 676 O O . ASN A 1 86 ? -10.691 -2.912 31.158 1.00 93.12 86 ASN A O 1
ATOM 680 N N . THR A 1 87 ? -12.761 -2.210 30.664 1.00 91.25 87 THR A N 1
ATOM 681 C CA . THR A 1 87 ? -12.822 -2.834 29.333 1.00 91.25 87 THR A CA 1
ATOM 682 C C . THR A 1 87 ? -12.453 -1.881 28.196 1.00 91.25 87 THR A C 1
ATOM 684 O O . THR A 1 87 ? -12.200 -2.325 27.075 1.00 91.25 87 THR A O 1
ATOM 687 N N . VAL A 1 88 ? -12.331 -0.578 28.472 1.00 92.00 88 VAL A N 1
ATOM 688 C CA . VAL A 1 88 ? -12.117 0.458 27.443 1.00 92.00 88 VAL A CA 1
ATOM 689 C C . VAL A 1 88 ? -10.758 0.375 26.741 1.00 92.00 88 VAL A C 1
ATOM 691 O O . VAL A 1 88 ? -10.598 0.924 25.656 1.00 92.00 88 VAL A O 1
ATOM 694 N N . ALA A 1 89 ? -9.806 -0.392 27.286 1.00 87.69 89 ALA A N 1
ATOM 695 C CA . ALA A 1 89 ? -8.560 -0.746 26.597 1.00 87.69 89 ALA A CA 1
ATOM 696 C C . ALA A 1 89 ? -8.787 -1.565 25.304 1.00 87.69 89 ALA A C 1
ATOM 698 O O . ALA A 1 89 ? -7.873 -1.710 24.490 1.00 87.69 89 ALA A O 1
ATOM 699 N N . GLY A 1 90 ? -9.995 -2.109 25.109 1.00 87.69 90 GLY A N 1
ATOM 700 C CA . GLY A 1 90 ? -10.415 -2.747 23.863 1.00 87.69 90 GLY A CA 1
ATOM 701 C C . GLY A 1 90 ? -10.657 -1.768 22.709 1.00 87.69 90 GLY A C 1
ATOM 702 O O . GLY A 1 90 ? -10.596 -2.183 21.553 1.00 87.69 90 GLY A O 1
ATOM 703 N N . ILE A 1 91 ? -10.885 -0.480 22.987 1.00 89.69 91 ILE A N 1
ATOM 704 C CA . ILE A 1 91 ? -11.087 0.535 21.948 1.00 89.69 91 ILE A CA 1
ATOM 705 C C . ILE A 1 91 ? -9.726 0.946 21.392 1.00 89.69 91 ILE A C 1
ATOM 707 O O . ILE A 1 91 ? -8.847 1.416 22.115 1.00 89.69 91 ILE A O 1
ATOM 711 N N . ARG A 1 92 ? -9.557 0.773 20.081 1.00 91.12 92 ARG A N 1
ATOM 712 C CA . ARG A 1 92 ? -8.348 1.152 19.351 1.00 91.12 92 ARG A CA 1
ATOM 713 C C . ARG A 1 92 ? -8.723 2.054 18.194 1.00 91.12 92 ARG A C 1
ATOM 715 O O . ARG A 1 92 ? -9.711 1.809 17.510 1.00 91.12 92 ARG A O 1
ATOM 722 N N . ILE A 1 93 ? -7.908 3.078 17.984 1.00 91.12 93 ILE A N 1
ATOM 723 C CA . ILE A 1 93 ? -8.019 3.976 16.843 1.00 91.12 93 ILE A CA 1
ATOM 724 C C . ILE A 1 93 ? -6.736 3.820 16.041 1.00 91.12 93 ILE A C 1
ATOM 726 O O . ILE A 1 93 ? -5.637 3.952 16.580 1.00 91.12 93 ILE A O 1
ATOM 730 N N . THR A 1 94 ? -6.894 3.532 14.759 1.00 91.19 94 THR A N 1
ATOM 731 C CA . THR A 1 94 ? -5.796 3.396 13.808 1.00 91.19 94 THR A CA 1
ATOM 732 C C . THR A 1 94 ? -6.033 4.396 12.689 1.00 91.19 94 THR A C 1
ATOM 734 O O . THR A 1 94 ? -7.151 4.515 12.194 1.00 91.19 94 THR A O 1
ATOM 737 N N . ALA A 1 95 ? -4.993 5.123 12.302 1.00 89.88 95 ALA A N 1
ATOM 738 C CA . ALA A 1 95 ? -4.986 5.956 11.107 1.00 89.88 95 ALA A CA 1
ATOM 739 C C . ALA A 1 95 ? -4.224 5.228 9.996 1.00 89.88 95 ALA A C 1
ATOM 741 O O . ALA A 1 95 ? -3.170 4.671 10.279 1.00 89.88 95 ALA A O 1
ATOM 742 N N . ALA A 1 96 ? -4.693 5.289 8.747 1.00 88.00 96 ALA A N 1
ATOM 743 C CA . ALA A 1 96 ? -4.052 4.640 7.590 1.00 88.00 96 ALA A CA 1
ATOM 744 C C . ALA A 1 96 ? -2.714 5.294 7.168 1.00 88.00 96 ALA A C 1
ATOM 746 O O . ALA A 1 96 ? -2.222 5.103 6.068 1.00 88.00 96 ALA A O 1
ATOM 747 N N . GLY A 1 97 ? -2.145 6.184 7.986 1.00 85.81 97 GLY A N 1
ATOM 748 C CA . GLY A 1 97 ? -0.845 6.802 7.699 1.00 85.81 97 GLY A CA 1
ATOM 749 C C . GLY A 1 97 ? -0.765 7.695 6.460 1.00 85.81 97 GLY A C 1
ATOM 750 O O . GLY A 1 97 ? 0.338 8.087 6.096 1.00 85.81 97 GLY A O 1
ATOM 751 N N . GLY A 1 98 ? -1.898 8.040 5.840 1.00 80.50 98 GLY A N 1
ATOM 752 C CA . GLY A 1 98 ? -1.970 8.931 4.678 1.00 80.50 98 GLY A CA 1
ATOM 753 C C . GLY A 1 98 ? -2.026 8.233 3.315 1.00 80.50 98 GLY A C 1
ATOM 754 O O . GLY A 1 98 ? -2.170 8.922 2.312 1.00 80.50 98 GLY A O 1
ATOM 755 N N . ASP A 1 99 ? -1.970 6.898 3.252 1.00 77.19 99 ASP A N 1
ATOM 756 C CA . ASP A 1 99 ? -2.090 6.149 1.986 1.00 77.19 99 ASP A CA 1
ATOM 757 C C . ASP A 1 99 ? -3.540 5.735 1.646 1.00 77.19 99 ASP A C 1
ATOM 759 O O . ASP A 1 99 ? -3.815 5.158 0.592 1.00 77.19 99 ASP A O 1
ATOM 763 N N . GLY A 1 100 ? -4.482 6.037 2.546 1.00 80.56 100 GLY A N 1
ATOM 764 C CA . GLY A 1 100 ? -5.905 5.748 2.385 1.00 80.56 100 GLY A CA 1
ATOM 765 C C . GLY A 1 100 ? -6.277 4.267 2.499 1.00 80.56 100 GLY A C 1
ATOM 766 O O . GLY A 1 100 ? -7.418 3.921 2.195 1.00 80.56 100 GLY A O 1
ATOM 767 N N . SER A 1 101 ? -5.365 3.383 2.917 1.00 84.50 101 SER A N 1
ATOM 768 C CA . SER A 1 101 ? -5.617 1.946 3.046 1.00 84.50 101 SER A CA 1
ATOM 769 C C . SER A 1 101 ? -5.087 1.377 4.358 1.00 84.50 101 SER A C 1
ATOM 771 O O . SER A 1 101 ? -3.899 1.434 4.632 1.00 84.50 101 SER A O 1
ATOM 773 N N . PHE A 1 102 ? -5.953 0.709 5.120 1.00 88.69 102 PHE A N 1
ATOM 774 C CA . PHE A 1 102 ? -5.516 -0.048 6.292 1.00 88.69 102 PHE A CA 1
ATOM 775 C C . PHE A 1 102 ? -4.877 -1.381 5.908 1.00 88.69 102 PHE A C 1
ATOM 777 O O . PHE A 1 102 ? -5.280 -2.033 4.940 1.00 88.69 102 PHE A O 1
ATOM 784 N N . ASP A 1 103 ? -3.901 -1.801 6.706 1.00 89.94 103 ASP A N 1
ATOM 785 C CA . ASP A 1 103 ? -3.246 -3.104 6.671 1.00 89.94 103 ASP A CA 1
ATOM 786 C C . ASP A 1 103 ? -2.574 -3.477 5.340 1.00 89.94 103 ASP A C 1
ATOM 788 O O . ASP A 1 103 ? -2.138 -4.616 5.157 1.00 89.94 103 ASP A O 1
ATOM 792 N N . ARG A 1 104 ? -2.420 -2.533 4.407 1.00 92.50 104 ARG A N 1
ATOM 793 C CA . ARG A 1 104 ? -1.745 -2.779 3.130 1.00 92.50 104 ARG A CA 1
ATOM 794 C C . ARG A 1 104 ? -0.261 -2.502 3.236 1.00 92.50 104 ARG A C 1
ATOM 796 O O . ARG A 1 104 ? 0.161 -1.396 3.557 1.00 92.50 104 ARG A O 1
ATOM 803 N N . PHE A 1 105 ? 0.546 -3.514 2.933 1.00 95.50 105 PHE A N 1
ATOM 804 C CA . PHE A 1 105 ? 1.986 -3.323 2.892 1.00 95.50 105 PHE A CA 1
ATOM 805 C C . PHE A 1 105 ? 2.385 -2.540 1.654 1.00 95.50 105 PHE A C 1
ATOM 807 O O . PHE A 1 105 ? 1.940 -2.854 0.552 1.00 95.50 105 PHE A O 1
ATOM 814 N N . SER A 1 106 ? 3.246 -1.545 1.826 1.00 94.06 106 SER A N 1
ATOM 815 C CA . SER A 1 106 ? 3.761 -0.760 0.713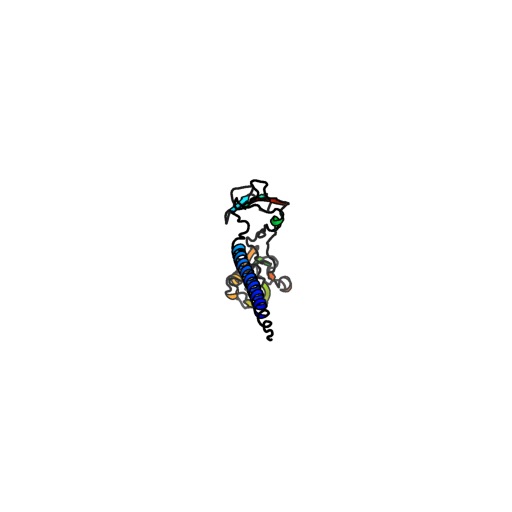 1.00 94.06 106 SER A CA 1
ATOM 816 C C . SER A 1 106 ? 5.256 -0.504 0.848 1.00 94.06 106 SER A C 1
ATOM 818 O O . SER A 1 106 ? 5.842 -0.650 1.922 1.00 94.06 106 SER A O 1
ATOM 820 N N . ALA A 1 107 ? 5.887 -0.181 -0.275 1.00 95.00 107 ALA A N 1
ATOM 821 C CA . ALA A 1 107 ? 7.285 0.212 -0.336 1.00 95.00 107 ALA A CA 1
ATOM 822 C C . ALA A 1 107 ? 7.503 1.198 -1.483 1.00 95.00 107 ALA A C 1
ATOM 824 O O . ALA A 1 107 ? 6.971 1.011 -2.577 1.00 95.00 107 ALA A O 1
ATOM 825 N N . GLU A 1 108 ? 8.316 2.221 -1.244 1.00 95.38 108 GLU A N 1
ATOM 826 C CA . GLU A 1 108 ? 8.730 3.187 -2.258 1.00 95.38 108 GLU A CA 1
ATOM 827 C C . GLU A 1 108 ? 10.136 2.851 -2.764 1.00 95.38 108 GLU A C 1
ATOM 829 O O . GLU A 1 108 ? 11.030 2.502 -1.990 1.00 95.38 108 GLU A O 1
ATOM 834 N N . SER A 1 109 ? 10.350 2.945 -4.075 1.00 97.69 109 SER A N 1
ATOM 835 C CA . SER A 1 109 ? 11.668 2.797 -4.683 1.00 97.69 109 SER A CA 1
ATOM 836 C C . SER A 1 109 ? 11.779 3.636 -5.946 1.00 97.69 109 SER A C 1
ATOM 838 O O . SER A 1 109 ? 10.835 3.757 -6.723 1.00 97.69 109 SER A O 1
ATOM 840 N N . GLY A 1 110 ? 12.970 4.176 -6.195 1.00 97.75 110 GLY A N 1
ATOM 841 C CA . GLY A 1 110 ? 13.291 4.795 -7.479 1.00 97.75 110 GLY A CA 1
ATOM 842 C C . GLY A 1 110 ? 13.758 3.803 -8.543 1.00 97.75 110 GLY A C 1
ATOM 843 O O . GLY A 1 110 ? 14.080 4.223 -9.649 1.00 97.75 110 GLY A O 1
ATOM 844 N N . PHE A 1 111 ? 13.856 2.504 -8.226 1.00 98.44 111 PHE A N 1
ATOM 845 C CA . PHE A 1 111 ? 14.282 1.445 -9.157 1.00 98.44 111 PHE A CA 1
ATOM 846 C C . PHE A 1 111 ? 15.599 1.760 -9.894 1.00 98.44 111 PHE A C 1
ATOM 848 O O . PHE A 1 111 ? 15.790 1.412 -11.058 1.00 98.44 111 PHE A O 1
ATOM 855 N N . GLY A 1 112 ? 16.517 2.457 -9.219 1.00 97.88 112 GLY A N 1
ATOM 856 C CA . GLY A 1 112 ? 17.807 2.847 -9.782 1.00 97.88 112 GLY A CA 1
ATOM 857 C C . GLY A 1 112 ? 17.760 4.006 -10.786 1.00 97.88 112 GLY A C 1
ATOM 858 O O . GLY A 1 112 ? 18.681 4.114 -11.582 1.00 97.88 112 GLY A O 1
ATOM 859 N N . SER A 1 113 ? 16.746 4.873 -10.753 1.00 98.06 113 SER A N 1
ATOM 860 C CA . SER A 1 113 ? 16.565 6.042 -11.641 1.00 98.06 113 SER A CA 1
ATOM 861 C C . SER A 1 113 ? 17.494 7.244 -11.386 1.00 98.06 113 SER A C 1
ATOM 863 O O . SER A 1 113 ? 17.205 8.345 -11.834 1.00 98.06 113 SER A O 1
ATOM 865 N N . ASN A 1 114 ? 18.561 7.110 -10.590 1.00 95.62 114 ASN A N 1
ATOM 866 C CA . ASN A 1 114 ? 19.369 8.252 -10.113 1.00 95.62 114 ASN A CA 1
ATOM 867 C C . ASN A 1 114 ? 18.575 9.372 -9.400 1.00 95.62 114 ASN A C 1
ATOM 869 O O . ASN A 1 114 ? 19.055 10.496 -9.291 1.00 95.62 114 ASN A O 1
ATOM 873 N N . GLY A 1 115 ? 17.397 9.055 -8.850 1.00 95.88 115 GLY A N 1
ATOM 874 C CA . GLY A 1 115 ? 16.542 10.019 -8.148 1.00 95.88 115 GLY A CA 1
ATOM 875 C C . GLY A 1 115 ? 15.552 10.753 -9.054 1.00 95.88 115 GLY A C 1
ATOM 876 O O . GLY A 1 115 ? 14.839 11.629 -8.576 1.00 95.88 115 GLY A O 1
ATOM 877 N N . GLU A 1 116 ? 15.478 10.394 -10.336 1.00 97.81 116 GLU A N 1
ATOM 878 C CA . GLU A 1 116 ? 14.563 11.017 -11.298 1.00 97.81 116 GLU A CA 1
ATOM 879 C C . GLU A 1 116 ? 13.120 10.507 -11.186 1.00 97.81 116 GLU A C 1
ATOM 881 O O . GLU A 1 116 ? 12.208 11.191 -11.641 1.00 97.81 116 GLU A O 1
ATOM 886 N N . ALA A 1 117 ? 12.892 9.342 -10.571 1.00 98.12 117 ALA A N 1
ATOM 887 C CA . ALA A 1 117 ? 11.559 8.774 -10.357 1.00 98.12 117 ALA A CA 1
ATOM 888 C C . ALA A 1 117 ? 11.407 8.150 -8.965 1.00 98.12 117 ALA A C 1
ATOM 890 O O . ALA A 1 117 ? 12.357 7.566 -8.439 1.00 98.12 117 ALA A O 1
ATOM 891 N N . SER A 1 118 ? 10.188 8.220 -8.425 1.00 97.88 118 SER A N 1
ATOM 892 C CA . SER A 1 118 ? 9.736 7.543 -7.207 1.00 97.88 118 SER A CA 1
ATOM 893 C C . SER A 1 118 ? 8.456 6.752 -7.499 1.00 97.88 118 SER A C 1
ATOM 895 O O . SER A 1 118 ? 7.446 7.315 -7.931 1.00 97.88 118 SER A O 1
ATOM 897 N N . ILE A 1 119 ? 8.506 5.436 -7.291 1.00 98.44 119 ILE A N 1
ATOM 898 C CA . ILE A 1 119 ? 7.394 4.513 -7.524 1.00 98.44 119 ILE A CA 1
ATOM 899 C C . ILE A 1 119 ? 7.044 3.821 -6.209 1.00 98.44 119 ILE A C 1
ATOM 901 O O . ILE A 1 119 ? 7.903 3.202 -5.577 1.00 98.44 119 ILE A O 1
ATOM 905 N N . GLN A 1 120 ? 5.768 3.869 -5.841 1.00 96.38 120 GLN A N 1
ATOM 906 C CA . GLN A 1 120 ? 5.210 3.092 -4.745 1.00 96.38 120 GLN A CA 1
ATOM 907 C C . GLN A 1 120 ? 4.672 1.762 -5.273 1.00 96.38 120 GLN A C 1
ATOM 909 O O . GLN A 1 120 ? 3.955 1.721 -6.275 1.00 96.38 120 GLN A O 1
ATOM 914 N N . LEU A 1 121 ? 5.013 0.677 -4.585 1.00 97.19 121 LEU A N 1
ATOM 915 C CA . LEU A 1 121 ? 4.364 -0.620 -4.712 1.00 97.19 121 LEU A CA 1
ATOM 916 C C . LEU A 1 121 ? 3.461 -0.841 -3.504 1.00 97.19 121 LEU A C 1
ATOM 918 O O . LEU A 1 121 ? 3.910 -0.639 -2.377 1.00 97.19 121 LEU A O 1
ATOM 922 N N . THR A 1 122 ? 2.243 -1.320 -3.732 1.00 95.88 122 THR A N 1
ATOM 923 C CA . THR A 1 122 ? 1.259 -1.586 -2.676 1.00 95.88 122 THR A CA 1
ATOM 924 C C . THR A 1 122 ? 0.704 -2.993 -2.835 1.00 95.88 122 THR A C 1
ATOM 926 O O . THR A 1 122 ? 0.321 -3.390 -3.931 1.00 95.88 122 THR A O 1
ATOM 929 N N . ALA A 1 123 ? 0.668 -3.765 -1.752 1.00 96.75 123 ALA A N 1
ATOM 930 C CA . ALA A 1 123 ? 0.015 -5.064 -1.715 1.00 96.75 123 ALA A CA 1
ATOM 931 C C . ALA A 1 123 ? -1.508 -4.886 -1.706 1.00 96.75 123 ALA A C 1
ATOM 933 O O . ALA A 1 123 ? -2.053 -4.146 -0.887 1.00 96.75 123 ALA A O 1
ATOM 934 N N . ASP A 1 124 ? -2.205 -5.597 -2.586 1.00 94.25 124 ASP A N 1
ATOM 935 C CA . ASP A 1 124 ? -3.664 -5.494 -2.695 1.00 94.25 124 ASP A CA 1
ATOM 936 C C . ASP A 1 124 ? -4.374 -6.231 -1.551 1.00 94.25 124 ASP A C 1
ATOM 938 O O . ASP A 1 124 ? -5.465 -5.824 -1.132 1.00 94.25 124 ASP A O 1
ATOM 942 N N . VAL A 1 125 ? -3.740 -7.297 -1.045 1.00 91.50 125 VAL A N 1
ATOM 943 C CA . VAL A 1 125 ? -4.234 -8.139 0.050 1.00 91.50 125 VAL A CA 1
ATOM 944 C C . VAL A 1 125 ? -3.670 -7.640 1.387 1.00 91.50 125 VAL A C 1
ATOM 946 O O . VAL A 1 125 ? -2.450 -7.672 1.577 1.00 91.50 125 VAL A O 1
ATOM 949 N N . PRO A 1 126 ? -4.531 -7.221 2.334 1.00 91.25 126 PRO A N 1
ATOM 950 C CA . PRO A 1 126 ? -4.102 -6.793 3.662 1.00 91.25 126 PRO A CA 1
ATOM 951 C C . PRO A 1 126 ? -3.265 -7.850 4.394 1.00 91.25 126 PRO A C 1
ATOM 953 O O . PRO A 1 126 ? -3.583 -9.040 4.371 1.00 91.25 126 PRO A O 1
ATOM 956 N N . GLY A 1 127 ? -2.179 -7.416 5.032 1.00 90.81 127 GLY A N 1
ATOM 957 C CA . GLY A 1 127 ? -1.254 -8.262 5.790 1.00 90.81 127 GLY A CA 1
ATOM 958 C C . GLY A 1 127 ? -0.411 -9.236 4.955 1.00 90.81 127 GLY A C 1
ATOM 959 O O . GLY A 1 127 ? 0.387 -9.985 5.523 1.00 90.81 127 GLY A O 1
ATOM 960 N N . GLN A 1 128 ? -0.555 -9.256 3.623 1.00 94.19 128 GLN A N 1
ATOM 961 C CA . GLN A 1 128 ? 0.234 -10.124 2.751 1.00 94.19 128 GLN A CA 1
ATOM 962 C C . GLN A 1 128 ? 1.498 -9.416 2.257 1.00 94.19 128 GLN A C 1
ATOM 964 O O . GLN A 1 128 ? 1.435 -8.415 1.548 1.00 94.19 128 GLN A O 1
ATOM 969 N N . GLY A 1 129 ? 2.657 -9.992 2.580 1.00 95.44 129 GLY A N 1
ATOM 970 C CA . GLY A 1 129 ? 3.947 -9.482 2.126 1.00 95.44 129 GLY A CA 1
ATOM 971 C C . GLY A 1 129 ? 4.440 -10.052 0.806 1.00 95.44 129 GLY A C 1
ATOM 972 O O . GLY A 1 129 ? 4.141 -11.196 0.442 1.00 95.44 129 GLY A O 1
ATOM 973 N N . PHE A 1 130 ? 5.250 -9.240 0.127 1.00 98.19 130 PHE A N 1
ATOM 974 C CA . PHE A 1 130 ? 5.925 -9.583 -1.120 1.00 98.19 130 PHE A CA 1
ATOM 975 C C . PHE A 1 130 ? 7.384 -9.127 -1.105 1.00 98.19 130 PHE A C 1
ATOM 977 O O . PHE A 1 130 ? 7.722 -8.075 -0.564 1.00 98.19 130 PHE A O 1
ATOM 984 N N . THR A 1 131 ? 8.236 -9.907 -1.762 1.00 98.50 131 THR A N 1
ATOM 985 C CA . THR A 1 131 ? 9.627 -9.544 -2.050 1.00 98.50 131 THR A CA 1
ATOM 986 C C . THR A 1 131 ? 9.756 -9.315 -3.544 1.00 98.50 131 THR A C 1
ATOM 988 O O . THR A 1 131 ? 9.498 -10.230 -4.326 1.00 98.50 131 THR A O 1
ATOM 991 N N . VAL A 1 132 ? 10.182 -8.124 -3.952 1.00 98.62 132 VAL A N 1
ATOM 992 C CA . VAL A 1 132 ? 10.408 -7.789 -5.360 1.00 98.62 132 VAL A CA 1
ATOM 993 C C . VAL A 1 132 ? 11.905 -7.771 -5.636 1.00 98.62 132 VAL A C 1
ATOM 995 O O . VAL A 1 132 ? 12.622 -6.861 -5.226 1.00 98.62 132 VAL A O 1
ATOM 998 N N . ASN A 1 133 ? 12.375 -8.800 -6.333 1.00 98.69 133 ASN A N 1
ATOM 999 C CA . ASN A 1 133 ? 13.749 -8.916 -6.800 1.00 98.69 133 ASN A CA 1
ATOM 1000 C C . ASN A 1 133 ? 13.868 -8.245 -8.164 1.00 98.69 133 ASN A C 1
ATOM 1002 O O . ASN A 1 133 ? 13.269 -8.707 -9.136 1.00 98.69 133 ASN A O 1
ATOM 1006 N N . VAL A 1 134 ? 14.659 -7.180 -8.241 1.00 98.75 134 VAL A N 1
ATOM 1007 C CA . VAL A 1 134 ? 14.889 -6.433 -9.474 1.00 98.75 134 VAL A CA 1
ATOM 1008 C C . VAL A 1 134 ? 16.271 -6.759 -10.030 1.00 98.75 134 VAL A C 1
ATOM 1010 O O . VAL A 1 134 ? 17.270 -6.799 -9.314 1.00 98.75 134 VAL A O 1
ATOM 1013 N N . SER A 1 135 ? 16.316 -6.992 -11.333 1.00 98.44 135 SER A N 1
ATOM 1014 C CA . SER A 1 135 ? 17.519 -7.227 -12.128 1.00 98.44 135 SER A CA 1
ATOM 1015 C C . SER A 1 135 ? 17.455 -6.393 -13.405 1.00 98.44 135 SER A C 1
ATOM 1017 O O . SER A 1 135 ? 16.397 -5.870 -13.758 1.00 98.44 135 SER A O 1
ATOM 1019 N N . THR A 1 136 ? 18.573 -6.276 -14.110 1.00 98.12 136 THR A N 1
ATOM 1020 C CA . THR A 1 136 ? 18.640 -5.647 -15.431 1.00 98.12 136 THR A CA 1
ATOM 1021 C C . THR A 1 136 ? 19.147 -6.654 -16.460 1.00 98.12 136 THR A C 1
ATOM 1023 O O . THR A 1 136 ? 19.917 -7.559 -16.135 1.00 98.12 136 THR A O 1
ATOM 1026 N N . GLY A 1 137 ? 18.708 -6.510 -17.706 1.00 97.88 137 GLY A N 1
ATOM 1027 C CA . GLY A 1 137 ? 19.211 -7.281 -18.839 1.00 97.88 137 GLY A CA 1
ATOM 1028 C C . GLY A 1 137 ? 18.780 -6.651 -20.158 1.00 97.88 137 GLY A C 1
ATOM 1029 O O . GLY A 1 137 ? 17.741 -5.997 -20.217 1.00 97.88 137 GLY A O 1
ATOM 1030 N N . ASP A 1 138 ? 19.568 -6.824 -21.219 1.00 97.94 138 ASP A N 1
ATOM 1031 C CA . ASP A 1 138 ? 19.165 -6.360 -22.549 1.00 97.94 138 ASP A CA 1
ATOM 1032 C C . ASP A 1 138 ? 18.091 -7.305 -23.097 1.00 97.94 138 ASP A C 1
ATOM 1034 O O . ASP A 1 138 ? 18.375 -8.446 -23.464 1.00 97.94 138 ASP A O 1
ATOM 1038 N N . LEU A 1 139 ? 16.841 -6.836 -23.099 1.00 98.38 139 LEU A N 1
ATOM 1039 C CA . LEU A 1 139 ? 15.682 -7.587 -23.587 1.00 98.38 139 LEU A CA 1
ATOM 1040 C C . LEU A 1 139 ? 15.406 -7.309 -25.075 1.00 98.38 139 LEU A C 1
ATOM 1042 O O . LEU A 1 139 ? 14.459 -7.856 -25.640 1.00 98.38 139 LEU A O 1
ATOM 1046 N N . GLY A 1 140 ? 16.230 -6.474 -25.715 1.00 98.12 140 GLY A N 1
ATOM 1047 C CA . GLY A 1 140 ? 16.052 -5.999 -27.081 1.00 98.12 140 GLY A CA 1
ATOM 1048 C C . GLY A 1 140 ? 15.368 -4.633 -27.167 1.00 98.12 140 GLY A C 1
ATOM 1049 O O . GLY A 1 140 ? 14.759 -4.135 -26.216 1.00 98.12 140 GLY A O 1
ATOM 1050 N N . ALA A 1 141 ? 15.472 -4.008 -28.341 1.00 97.31 141 ALA A N 1
ATOM 1051 C CA . ALA A 1 141 ? 14.895 -2.692 -28.591 1.00 97.31 141 ALA A CA 1
ATOM 1052 C C . ALA A 1 141 ? 13.359 -2.721 -28.471 1.00 97.31 141 ALA A C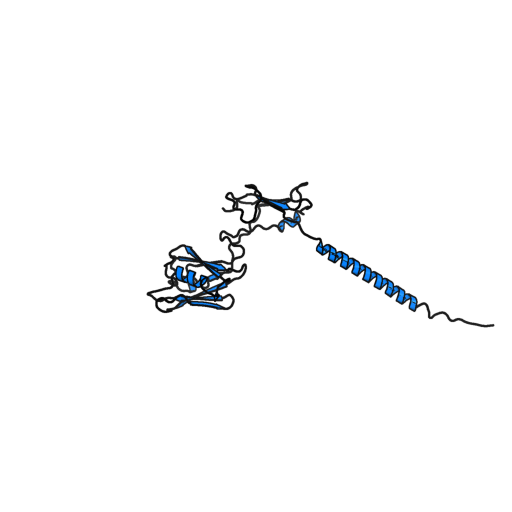 1
ATOM 1054 O O . ALA A 1 141 ? 12.690 -3.555 -29.079 1.00 97.31 141 ALA A O 1
ATOM 1055 N N . GLY A 1 142 ? 12.803 -1.805 -27.680 1.00 94.94 142 GLY A N 1
ATOM 1056 C CA . GLY A 1 142 ? 11.370 -1.668 -27.415 1.00 94.94 142 GLY A CA 1
ATOM 1057 C C . GLY A 1 142 ? 10.763 -2.740 -26.505 1.00 94.94 142 GLY A C 1
ATOM 1058 O O . GLY A 1 142 ? 9.559 -2.699 -26.261 1.00 94.94 142 GLY A O 1
ATOM 1059 N N . ALA A 1 143 ? 11.550 -3.695 -26.001 1.00 97.94 143 ALA A N 1
ATOM 1060 C CA . ALA A 1 143 ? 11.029 -4.746 -25.135 1.00 97.94 143 ALA A CA 1
ATOM 1061 C C . ALA A 1 143 ? 10.584 -4.189 -23.770 1.00 97.94 1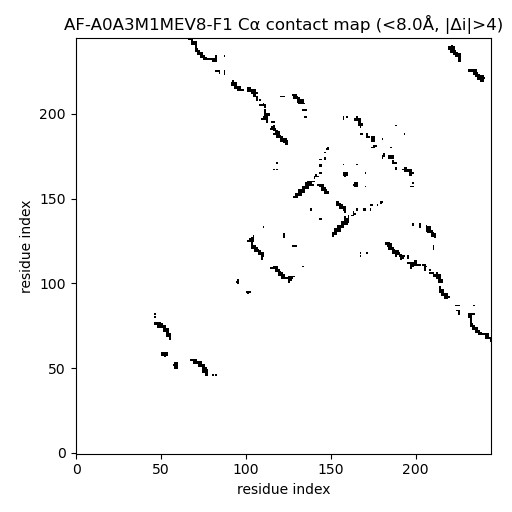43 ALA A C 1
ATOM 1063 O O . ALA A 1 143 ? 11.298 -3.406 -23.135 1.00 97.94 143 ALA A O 1
ATOM 1064 N N . ALA A 1 144 ? 9.403 -4.619 -23.321 1.00 96.81 144 ALA A N 1
ATOM 1065 C CA . ALA A 1 144 ? 8.876 -4.337 -21.988 1.00 96.81 144 ALA A CA 1
ATOM 1066 C C . ALA A 1 144 ? 9.695 -5.067 -20.902 1.00 96.81 144 ALA A C 1
ATOM 1068 O O . ALA A 1 144 ? 10.309 -6.096 -21.200 1.00 96.81 144 ALA A O 1
ATOM 1069 N N . PRO A 1 145 ? 9.696 -4.587 -19.643 1.00 98.38 145 PRO A N 1
ATOM 1070 C CA . PRO A 1 145 ? 10.316 -5.328 -18.549 1.00 98.38 145 PRO A CA 1
ATOM 1071 C C . PRO A 1 145 ? 9.647 -6.698 -18.368 1.00 98.38 145 PRO A C 1
ATOM 1073 O O . PRO A 1 145 ? 8.426 -6.830 -18.480 1.00 98.38 145 PRO A O 1
ATOM 1076 N N . ALA A 1 146 ? 10.443 -7.723 -18.066 1.00 97.94 146 ALA A N 1
ATOM 1077 C CA . ALA A 1 146 ? 9.934 -9.065 -17.807 1.00 97.94 146 ALA A CA 1
ATOM 1078 C C . ALA A 1 146 ? 9.521 -9.202 -16.336 1.00 97.94 146 ALA A C 1
ATOM 1080 O O . ALA A 1 146 ? 10.263 -8.803 -15.439 1.00 97.94 146 ALA A O 1
ATOM 1081 N N . ILE A 1 147 ? 8.347 -9.786 -16.088 1.00 98.38 147 ILE A N 1
ATOM 1082 C CA . ILE A 1 147 ? 7.788 -9.972 -14.745 1.00 98.38 147 ILE A CA 1
ATOM 1083 C C . ILE A 1 147 ? 7.378 -11.432 -14.573 1.00 98.38 147 ILE A C 1
ATOM 1085 O O . ILE A 1 147 ? 6.695 -12.005 -15.420 1.00 98.38 147 ILE A O 1
ATOM 1089 N N . SER A 1 148 ? 7.760 -12.026 -13.447 1.00 97.12 148 SER A N 1
ATOM 1090 C CA . SER A 1 148 ? 7.275 -13.338 -13.015 1.00 97.12 148 SER A CA 1
ATOM 1091 C C . SER A 1 148 ? 7.049 -13.353 -11.507 1.00 97.12 148 SER A C 1
ATOM 1093 O O . SER A 1 148 ? 7.570 -12.507 -10.782 1.00 97.12 148 SER A O 1
ATOM 1095 N N . ILE A 1 149 ? 6.257 -14.307 -11.026 1.00 97.94 149 ILE A N 1
ATOM 1096 C CA . ILE A 1 149 ? 5.988 -14.480 -9.599 1.00 97.94 149 ILE A CA 1
ATOM 1097 C C . ILE A 1 149 ? 6.053 -15.958 -9.224 1.00 97.94 149 ILE A C 1
ATOM 1099 O O . ILE A 1 149 ? 5.553 -16.818 -9.948 1.00 97.94 149 ILE A O 1
ATOM 1103 N N . SER A 1 150 ? 6.653 -16.245 -8.072 1.00 97.25 150 SER A N 1
ATOM 1104 C CA . SER A 1 150 ? 6.671 -17.563 -7.442 1.00 97.25 150 SER A CA 1
ATOM 1105 C C . SER A 1 150 ? 6.399 -17.402 -5.949 1.00 97.25 150 SER A C 1
ATOM 1107 O O . SER A 1 150 ? 7.229 -16.875 -5.207 1.00 97.25 150 SER A O 1
ATOM 1109 N N . GLY A 1 151 ? 5.220 -17.836 -5.497 1.00 94.81 151 GLY A N 1
ATOM 1110 C CA . GLY A 1 151 ? 4.753 -17.565 -4.135 1.00 94.81 151 GLY A CA 1
ATOM 1111 C C . GLY A 1 151 ? 4.589 -16.060 -3.895 1.00 94.81 151 GLY A C 1
A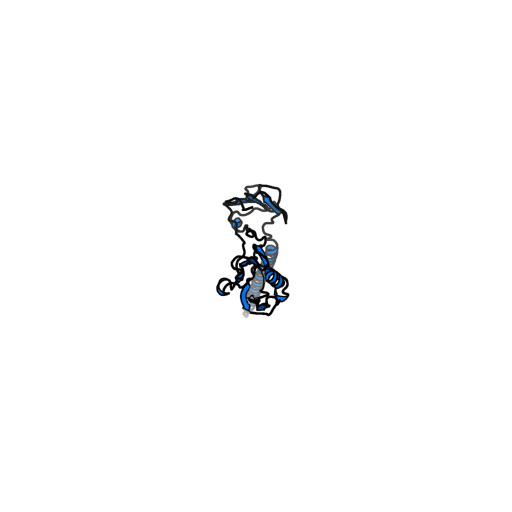TOM 1112 O O . GLY A 1 151 ? 3.855 -15.401 -4.628 1.00 94.81 151 GLY A O 1
ATOM 1113 N N . SER A 1 152 ? 5.295 -15.528 -2.894 1.00 96.00 152 SER A N 1
ATOM 1114 C CA . SER A 1 152 ? 5.355 -14.089 -2.576 1.00 96.00 152 SER A CA 1
ATOM 1115 C C . SER A 1 152 ? 6.569 -13.372 -3.181 1.00 96.00 152 SER A C 1
ATOM 1117 O O . SER A 1 152 ? 6.787 -12.194 -2.905 1.00 96.00 152 SER A O 1
ATOM 1119 N N . THR A 1 153 ? 7.375 -14.057 -3.995 1.00 98.19 153 THR A N 1
ATOM 1120 C CA . THR A 1 153 ? 8.551 -13.455 -4.632 1.00 98.19 153 THR A CA 1
ATOM 1121 C C . THR A 1 153 ? 8.228 -13.073 -6.065 1.00 98.19 153 THR A C 1
ATOM 1123 O O . THR A 1 153 ? 7.902 -13.934 -6.883 1.00 98.19 153 THR A O 1
ATOM 1126 N N . ILE A 1 154 ? 8.359 -11.790 -6.374 1.00 98.62 154 ILE A N 1
ATOM 1127 C CA . ILE A 1 154 ? 8.187 -11.219 -7.706 1.00 98.62 154 ILE A CA 1
ATOM 1128 C C . ILE A 1 154 ? 9.579 -10.954 -8.269 1.00 98.62 154 ILE A C 1
ATOM 1130 O O . ILE A 1 154 ? 10.386 -10.277 -7.637 1.00 98.62 154 ILE A O 1
ATOM 1134 N N . ALA A 1 155 ? 9.876 -11.494 -9.443 1.00 98.56 155 ALA A N 1
ATOM 1135 C CA . ALA A 1 155 ? 11.098 -11.185 -10.168 1.00 98.56 155 ALA A CA 1
ATOM 1136 C C . ALA A 1 155 ? 10.776 -10.207 -11.298 1.00 98.56 155 ALA A C 1
ATOM 1138 O O . ALA A 1 155 ? 9.911 -10.482 -12.132 1.00 98.56 155 ALA A O 1
ATOM 1139 N N . VAL A 1 156 ? 11.488 -9.083 -11.310 1.00 98.69 156 VAL A N 1
ATOM 1140 C CA . VAL A 1 156 ? 11.418 -8.045 -12.337 1.00 98.69 156 VAL A CA 1
ATOM 1141 C C . VAL A 1 156 ? 12.776 -7.962 -13.028 1.00 98.69 156 VAL A C 1
ATOM 1143 O O . VAL A 1 156 ? 13.807 -7.786 -12.377 1.00 98.69 156 VAL A O 1
ATOM 1146 N N . THR A 1 157 ? 12.788 -8.058 -14.353 1.00 98.69 157 THR A N 1
ATOM 1147 C CA . THR A 1 157 ? 13.964 -7.759 -15.174 1.00 98.69 157 THR A CA 1
ATOM 1148 C C . THR A 1 157 ? 13.674 -6.515 -15.996 1.00 98.69 157 THR A C 1
ATOM 1150 O O . THR A 1 157 ? 12.847 -6.539 -16.907 1.00 98.69 157 THR A O 1
ATOM 1153 N N . LEU A 1 158 ? 14.345 -5.419 -15.652 1.00 98.75 158 LEU A N 1
ATOM 1154 C CA . LEU A 1 158 ? 14.291 -4.161 -16.385 1.00 98.75 158 LEU A CA 1
ATOM 1155 C C . LEU A 1 158 ? 15.105 -4.287 -17.676 1.00 98.75 158 LEU A C 1
ATOM 1157 O O . LEU A 1 158 ? 16.219 -4.819 -17.662 1.00 98.75 158 LEU A O 1
ATOM 1161 N N . ASN A 1 159 ? 14.566 -3.767 -18.775 1.00 98.62 159 ASN A N 1
ATOM 1162 C CA . ASN A 1 159 ? 15.277 -3.705 -20.041 1.00 98.62 159 ASN A CA 1
ATOM 1163 C C . ASN A 1 159 ? 16.407 -2.672 -19.948 1.00 98.62 159 ASN A C 1
ATOM 1165 O O . ASN A 1 159 ? 16.149 -1.491 -19.721 1.00 98.62 159 ASN A O 1
ATOM 1169 N N . SER A 1 160 ? 17.649 -3.112 -20.140 1.00 98.06 160 SER A N 1
ATOM 1170 C CA . SER A 1 160 ? 18.835 -2.250 -20.158 1.00 98.06 160 SER A CA 1
ATOM 1171 C C . SER A 1 160 ? 19.293 -1.882 -21.571 1.00 98.06 160 SER A C 1
ATOM 1173 O O . SER A 1 160 ? 20.426 -1.429 -21.740 1.00 98.06 160 SER A O 1
ATOM 1175 N N . ASN A 1 161 ? 18.464 -2.112 -22.596 1.00 98.19 161 ASN A N 1
ATOM 1176 C CA . ASN A 1 161 ? 18.796 -1.744 -23.967 1.00 98.19 161 ASN A CA 1
ATOM 1177 C C . ASN A 1 161 ? 19.133 -0.237 -24.065 1.00 98.19 161 ASN A C 1
ATOM 1179 O O . ASN A 1 161 ? 18.300 0.581 -23.675 1.00 98.19 161 ASN A O 1
ATOM 1183 N N . PRO A 1 162 ? 20.288 0.169 -24.632 1.00 95.31 162 PRO A N 1
ATOM 1184 C CA . PRO A 1 162 ? 20.724 1.572 -24.625 1.00 95.31 162 PRO A CA 1
ATOM 1185 C C . PRO A 1 162 ? 19.801 2.550 -25.360 1.00 95.31 162 PRO A C 1
ATOM 1187 O O . PRO A 1 162 ? 19.842 3.748 -25.098 1.00 95.31 162 PRO A O 1
ATOM 1190 N N . THR A 1 163 ? 18.996 2.059 -26.307 1.00 96.12 163 THR A N 1
ATOM 1191 C CA . THR A 1 163 ? 18.091 2.897 -27.114 1.00 96.12 163 THR A CA 1
ATOM 1192 C C . THR A 1 163 ? 16.673 2.956 -26.557 1.00 96.12 163 THR A C 1
ATOM 1194 O O . THR A 1 163 ? 15.902 3.840 -26.922 1.00 96.12 163 THR A O 1
ATOM 1197 N N . SER A 1 164 ? 16.323 2.016 -25.681 1.00 97.19 164 SER A N 1
ATOM 1198 C CA . SER A 1 164 ? 14.978 1.867 -25.132 1.00 97.19 164 SER A CA 1
ATOM 1199 C C . SER A 1 164 ? 15.026 1.199 -23.751 1.00 97.19 164 SER A C 1
ATOM 1201 O O . SER A 1 164 ? 14.516 0.082 -23.593 1.00 97.19 164 SER A O 1
ATOM 1203 N N . PRO A 1 165 ? 15.679 1.821 -22.757 1.00 98.25 165 PRO A N 1
ATOM 1204 C CA . PRO A 1 165 ? 15.670 1.290 -21.403 1.00 98.25 165 PRO A CA 1
ATOM 1205 C C . PRO A 1 165 ? 14.243 1.309 -20.845 1.00 98.25 165 PRO A C 1
ATOM 1207 O O . PRO A 1 165 ? 13.421 2.131 -21.256 1.00 98.25 165 PRO A O 1
ATOM 1210 N N . THR A 1 166 ? 13.943 0.429 -19.888 1.00 98.75 166 THR A N 1
ATOM 1211 C CA . THR A 1 166 ? 12.657 0.494 -19.181 1.00 98.75 166 THR A CA 1
ATOM 1212 C C . THR A 1 166 ? 12.524 1.833 -18.462 1.00 98.75 166 THR A C 1
ATOM 1214 O O . THR A 1 166 ? 13.377 2.181 -17.647 1.00 98.75 166 THR A O 1
ATOM 1217 N N . THR A 1 167 ? 11.438 2.557 -18.725 1.00 98.75 167 THR A N 1
ATOM 1218 C CA . THR A 1 167 ? 11.100 3.798 -18.019 1.00 98.75 167 THR A CA 1
ATOM 1219 C C . THR A 1 167 ? 10.193 3.555 -16.815 1.00 98.75 167 THR A C 1
ATOM 1221 O O . THR A 1 167 ? 9.568 2.497 -16.685 1.00 98.75 167 THR A O 1
ATOM 1224 N N . ALA A 1 168 ? 10.076 4.556 -15.940 1.00 98.75 168 ALA A N 1
ATOM 1225 C CA . ALA A 1 168 ? 9.187 4.515 -14.782 1.00 98.75 168 ALA A CA 1
ATOM 1226 C C . ALA A 1 168 ? 7.725 4.187 -15.154 1.00 98.75 168 ALA A C 1
ATOM 1228 O O . ALA A 1 168 ? 7.134 3.260 -14.597 1.00 98.75 168 ALA A O 1
ATOM 1229 N N . ASN A 1 169 ? 7.165 4.863 -16.160 1.00 98.56 169 ASN A N 1
ATOM 1230 C CA . ASN A 1 169 ? 5.813 4.596 -16.653 1.00 98.56 169 ASN A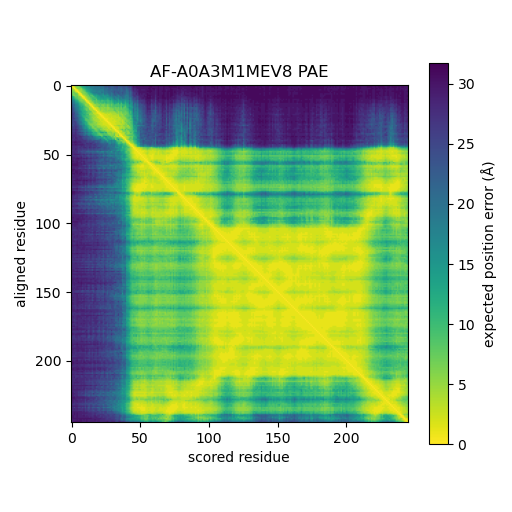 CA 1
ATOM 1231 C C . ASN A 1 169 ? 5.678 3.192 -17.248 1.00 98.56 169 ASN A C 1
ATOM 1233 O O . ASN A 1 169 ? 4.663 2.536 -17.026 1.00 98.56 169 ASN A O 1
ATOM 1237 N N . GLN A 1 170 ? 6.689 2.711 -17.978 1.00 98.56 170 GLN A N 1
ATOM 1238 C CA . GLN A 1 170 ? 6.662 1.356 -18.530 1.00 98.56 170 GLN A CA 1
ATOM 1239 C C . GLN A 1 170 ? 6.640 0.297 -17.427 1.00 98.56 170 GLN A C 1
ATOM 1241 O O . GLN A 1 170 ? 5.910 -0.683 -17.551 1.00 98.56 170 GLN A O 1
ATOM 1246 N N . LEU A 1 171 ? 7.389 0.491 -16.337 1.00 98.75 171 LEU A N 1
ATOM 1247 C CA . LEU A 1 171 ? 7.352 -0.426 -15.200 1.00 98.75 171 LEU A CA 1
ATOM 1248 C C . LEU A 1 171 ? 5.990 -0.406 -14.497 1.00 98.75 171 LEU A C 1
ATOM 1250 O O . LEU A 1 171 ? 5.424 -1.469 -14.248 1.00 98.75 171 LEU A O 1
ATOM 1254 N N . VAL A 1 172 ? 5.447 0.782 -14.214 1.00 98.81 172 VAL A N 1
ATOM 1255 C CA . VAL A 1 172 ? 4.119 0.928 -13.593 1.00 98.81 172 VAL A CA 1
ATOM 1256 C C . VAL A 1 172 ? 3.047 0.236 -14.439 1.00 98.81 172 VAL A C 1
ATOM 1258 O O . VAL A 1 172 ? 2.250 -0.546 -13.921 1.00 98.81 172 VAL A O 1
ATOM 1261 N N . GLN A 1 173 ? 3.063 0.459 -15.756 1.00 98.50 173 GLN A N 1
ATOM 1262 C CA . GLN A 1 173 ? 2.145 -0.194 -16.690 1.00 98.50 173 GLN A CA 1
ATOM 1263 C C . GLN A 1 173 ? 2.344 -1.712 -16.734 1.00 98.50 173 GLN A C 1
ATOM 1265 O O . GLN A 1 173 ? 1.361 -2.449 -16.741 1.00 98.50 173 GLN A O 1
ATOM 1270 N N . ALA A 1 174 ? 3.588 -2.193 -16.734 1.00 98.44 174 ALA A N 1
ATOM 1271 C CA . ALA A 1 174 ? 3.876 -3.622 -16.758 1.00 98.44 174 ALA A CA 1
ATOM 1272 C C . ALA A 1 174 ? 3.404 -4.332 -15.480 1.00 98.44 174 ALA A C 1
ATOM 1274 O O . ALA A 1 174 ? 2.848 -5.424 -15.571 1.00 98.44 174 ALA A O 1
ATOM 1275 N N . ILE A 1 175 ? 3.578 -3.719 -14.303 1.00 98.62 175 ILE A N 1
ATOM 1276 C CA . ILE A 1 175 ? 3.090 -4.275 -13.032 1.00 98.62 175 ILE A CA 1
ATOM 1277 C C . ILE A 1 175 ? 1.560 -4.311 -13.024 1.00 98.62 175 ILE A C 1
ATOM 1279 O O . ILE A 1 175 ? 0.980 -5.384 -12.864 1.00 98.62 175 ILE A O 1
ATOM 1283 N N . ASN A 1 176 ? 0.909 -3.171 -13.271 1.00 98.31 176 ASN A N 1
ATOM 1284 C CA . ASN A 1 176 ? -0.552 -3.057 -13.202 1.00 98.31 176 ASN A CA 1
ATOM 1285 C C . ASN A 1 176 ? -1.274 -3.825 -14.321 1.00 98.31 176 ASN A C 1
ATOM 1287 O O . ASN A 1 176 ? -2.426 -4.219 -14.163 1.00 98.31 176 ASN A O 1
ATOM 1291 N N . GLY A 1 177 ? -0.609 -4.038 -15.458 1.00 97.75 177 GLY A N 1
ATOM 1292 C CA . GLY A 1 177 ? -1.124 -4.813 -16.585 1.00 97.75 177 GLY A CA 1
ATOM 1293 C C . GLY A 1 177 ? -0.807 -6.309 -16.523 1.00 97.75 177 GLY A C 1
ATOM 1294 O O . GLY A 1 177 ? -1.260 -7.047 -17.396 1.00 97.75 177 GLY A O 1
ATOM 1295 N N . SER A 1 178 ? -0.027 -6.777 -15.540 1.00 97.25 178 SER A N 1
ATOM 1296 C CA . SER A 1 178 ? 0.408 -8.176 -15.463 1.00 97.25 178 SER A CA 1
ATOM 1297 C C . SER A 1 178 ? -0.709 -9.092 -14.949 1.00 97.25 178 SER A C 1
ATOM 1299 O O . SER A 1 178 ? -1.091 -8.989 -13.780 1.00 97.25 178 SER A O 1
ATOM 1301 N N . PRO A 1 179 ? -1.173 -10.087 -15.736 1.00 96.44 179 PRO A N 1
ATOM 1302 C CA . PRO A 1 179 ? -2.173 -11.050 -15.270 1.00 96.44 179 PRO A CA 1
ATOM 1303 C C . PRO A 1 179 ? -1.713 -11.852 -14.047 1.00 96.44 179 PRO A C 1
ATOM 1305 O O . PRO A 1 179 ? -2.528 -12.266 -13.227 1.00 96.44 179 PRO A O 1
ATOM 1308 N N . ALA A 1 180 ? -0.400 -12.063 -13.909 1.00 95.06 180 ALA A N 1
ATOM 1309 C CA . ALA A 1 180 ? 0.181 -12.803 -12.796 1.00 95.06 180 ALA A CA 1
ATOM 1310 C C . ALA A 1 180 ? 0.148 -12.022 -11.470 1.00 95.06 180 ALA A C 1
ATOM 1312 O O . ALA A 1 180 ? 0.237 -12.640 -10.407 1.00 95.06 180 ALA A O 1
ATOM 1313 N N . LEU A 1 181 ? 0.027 -10.691 -11.526 1.00 97.38 181 LEU A N 1
ATOM 1314 C CA . LEU A 1 181 ? 0.025 -9.806 -10.357 1.00 97.38 181 LEU A CA 1
ATOM 1315 C C . LEU A 1 181 ? -1.364 -9.268 -9.991 1.00 97.38 181 LEU A C 1
ATOM 1317 O O . LEU A 1 181 ? -1.489 -8.606 -8.964 1.00 97.38 181 LEU A O 1
ATOM 1321 N N . LEU A 1 182 ? -2.404 -9.594 -10.766 1.00 95.88 182 LEU A N 1
ATOM 1322 C CA . LEU A 1 182 ? -3.776 -9.174 -10.475 1.00 95.88 182 LEU A CA 1
ATOM 1323 C C . LEU A 1 182 ? -4.207 -9.590 -9.062 1.00 95.88 182 LEU A C 1
ATOM 1325 O O . LEU A 1 182 ? -4.157 -10.772 -8.706 1.00 95.88 182 LEU A O 1
ATOM 1329 N N . GLY A 1 183 ? -4.642 -8.605 -8.271 1.00 95.06 183 GLY A N 1
ATOM 1330 C CA . GLY A 1 183 ? -5.061 -8.794 -6.882 1.00 95.06 183 GLY A CA 1
ATOM 1331 C C . GLY A 1 183 ? -3.915 -9.170 -5.941 1.00 95.06 183 GLY A C 1
ATOM 1332 O O . GLY A 1 183 ? -4.168 -9.772 -4.899 1.00 95.06 183 GLY A O 1
ATOM 1333 N N . LYS A 1 184 ? -2.661 -8.897 -6.320 1.00 96.50 184 LYS A N 1
ATOM 1334 C CA . LYS A 1 184 ? -1.471 -9.158 -5.499 1.00 96.50 184 LYS A CA 1
ATOM 1335 C C . LYS A 1 184 ? -0.773 -7.861 -5.142 1.00 96.50 184 LYS A C 1
ATOM 1337 O O . LYS A 1 184 ? -0.645 -7.565 -3.958 1.00 96.50 184 LYS A O 1
ATOM 1342 N N . ILE A 1 185 ? -0.323 -7.123 -6.155 1.00 97.50 185 ILE A N 1
ATOM 1343 C CA . ILE A 1 185 ? 0.319 -5.825 -5.984 1.00 97.50 185 ILE A CA 1
ATOM 1344 C C . ILE A 1 185 ? -0.120 -4.854 -7.078 1.00 97.50 185 ILE A C 1
ATOM 1346 O O . ILE A 1 185 ? -0.352 -5.250 -8.222 1.00 97.50 185 ILE A O 1
ATOM 1350 N N . THR A 1 186 ? -0.120 -3.576 -6.734 1.00 97.06 186 THR A N 1
ATOM 1351 C CA . THR A 1 186 ? -0.265 -2.442 -7.644 1.00 97.06 186 THR A CA 1
ATOM 1352 C C . THR A 1 186 ? 0.968 -1.544 -7.564 1.00 97.06 186 THR A C 1
ATOM 1354 O O . THR A 1 186 ? 1.714 -1.566 -6.583 1.00 97.06 186 THR A O 1
ATOM 1357 N N . ALA A 1 187 ? 1.214 -0.777 -8.624 1.00 98.00 187 ALA A N 1
ATOM 1358 C CA . ALA A 1 187 ? 2.286 0.207 -8.707 1.00 98.00 187 ALA A CA 1
ATOM 1359 C C . ALA A 1 187 ? 1.732 1.591 -9.054 1.00 98.00 187 ALA A C 1
ATOM 1361 O O . ALA A 1 187 ? 0.838 1.722 -9.892 1.00 98.00 187 ALA A O 1
ATOM 1362 N N . GLN A 1 188 ? 2.312 2.634 -8.471 1.00 97.25 188 GLN A N 1
ATOM 1363 C CA . GLN A 1 188 ? 1.970 4.022 -8.765 1.00 97.25 188 GLN A CA 1
ATOM 1364 C C . GLN A 1 188 ? 3.236 4.875 -8.826 1.00 97.25 188 GLN A C 1
ATOM 1366 O O . GLN A 1 188 ? 4.102 4.772 -7.962 1.00 97.25 188 GLN A O 1
ATOM 1371 N N . LEU A 1 189 ? 3.337 5.741 -9.837 1.00 97.56 189 LEU A N 1
ATOM 1372 C CA . LEU A 1 189 ? 4.348 6.796 -9.853 1.00 97.56 189 LEU A CA 1
ATOM 1373 C C . LEU A 1 189 ? 3.923 7.879 -8.854 1.00 97.56 189 LEU A C 1
ATOM 1375 O O . LEU A 1 189 ? 2.917 8.552 -9.076 1.00 97.56 189 LEU A O 1
ATOM 1379 N N . LEU A 1 190 ? 4.665 8.013 -7.756 1.00 94.56 190 LEU A N 1
ATOM 1380 C CA . LEU A 1 190 ? 4.374 8.978 -6.695 1.00 94.56 190 LEU A CA 1
ATOM 1381 C C . LEU A 1 190 ? 5.000 10.348 -6.996 1.00 94.56 190 LEU A C 1
ATOM 1383 O O . LEU A 1 190 ? 4.425 11.383 -6.665 1.00 94.56 190 LEU A O 1
ATOM 1387 N N . GLY A 1 191 ? 6.150 10.365 -7.676 1.00 93.56 191 GLY A N 1
ATOM 1388 C CA . GLY A 1 191 ? 6.822 11.594 -8.090 1.00 93.56 191 GLY A CA 1
ATOM 1389 C C . GLY A 1 191 ? 7.934 11.374 -9.117 1.00 93.56 191 GLY A C 1
ATOM 1390 O O . GLY A 1 191 ? 8.343 10.243 -9.386 1.00 93.56 191 GLY A O 1
ATOM 1391 N N . GLY A 1 192 ? 8.439 12.477 -9.674 1.00 96.31 192 GLY A N 1
ATOM 1392 C CA . GLY A 1 192 ? 9.505 12.476 -10.681 1.00 96.31 192 GLY A CA 1
ATOM 1393 C C . GLY A 1 192 ? 9.012 12.381 -12.131 1.00 96.31 192 GLY A C 1
ATOM 1394 O O . GLY A 1 192 ? 7.835 12.606 -12.414 1.00 96.31 192 GLY A O 1
ATOM 1395 N N . ASP A 1 193 ? 9.927 12.083 -13.057 1.00 97.75 193 ASP A N 1
ATOM 1396 C CA . ASP A 1 193 ? 9.637 11.932 -14.487 1.00 97.75 193 ASP A CA 1
ATOM 1397 C C . ASP A 1 193 ? 9.238 10.486 -14.817 1.00 97.75 193 ASP A C 1
ATOM 1399 O O . ASP A 1 193 ? 10.000 9.536 -14.629 1.00 97.75 193 ASP A O 1
ATOM 1403 N N . GLY A 1 194 ? 8.041 10.311 -15.377 1.00 97.88 194 GLY A N 1
ATOM 1404 C CA . GLY A 1 194 ? 7.554 9.013 -15.840 1.00 97.88 194 GLY A CA 1
ATOM 1405 C C . GLY A 1 194 ? 8.365 8.414 -16.998 1.00 97.88 194 GLY A C 1
ATOM 1406 O O . GLY A 1 194 ? 8.292 7.209 -17.240 1.00 97.88 194 GLY A O 1
ATOM 1407 N N . ASN A 1 195 ? 9.154 9.220 -17.710 1.00 98.06 195 ASN A N 1
ATOM 1408 C CA . ASN A 1 195 ? 10.063 8.758 -18.759 1.00 98.06 195 ASN A CA 1
ATOM 1409 C C . ASN A 1 195 ? 11.488 8.492 -18.260 1.00 98.06 195 ASN A C 1
ATOM 1411 O O . ASN A 1 195 ? 12.306 8.020 -19.050 1.00 98.06 195 ASN A O 1
ATOM 1415 N N . ALA A 1 196 ? 11.779 8.741 -16.978 1.00 98.38 196 ALA A N 1
ATOM 1416 C CA . ALA A 1 196 ? 13.093 8.479 -16.408 1.00 98.38 196 ALA A CA 1
ATOM 1417 C C . ALA A 1 196 ? 13.489 7.006 -16.619 1.00 98.38 196 ALA A C 1
ATOM 1419 O O . ALA A 1 196 ? 12.691 6.107 -16.306 1.00 98.38 196 ALA A O 1
ATOM 1420 N N . PRO A 1 197 ? 14.695 6.729 -17.147 1.00 98.31 197 PRO A N 1
ATOM 1421 C CA . PRO A 1 197 ? 15.172 5.370 -17.318 1.00 98.31 197 PRO A CA 1
ATOM 1422 C C . PRO A 1 197 ? 15.473 4.745 -15.952 1.00 98.31 197 PRO A C 1
ATOM 1424 O O . PRO A 1 197 ? 16.102 5.346 -15.082 1.00 98.31 197 PRO A O 1
ATOM 1427 N N . LEU A 1 198 ? 15.040 3.505 -15.762 1.00 98.62 198 LEU A N 1
ATOM 1428 C CA . LEU A 1 198 ? 15.300 2.733 -14.552 1.00 98.62 198 LEU A CA 1
ATOM 1429 C C . LEU A 1 198 ? 16.578 1.899 -14.704 1.00 98.62 198 LEU A C 1
ATOM 1431 O O . LEU A 1 198 ? 17.153 1.789 -15.789 1.00 98.62 198 LEU A O 1
ATOM 1435 N N . GLY A 1 199 ? 17.047 1.307 -13.605 1.00 97.94 199 GLY A N 1
ATOM 1436 C CA . GLY A 1 199 ? 18.202 0.409 -13.615 1.00 97.94 199 GLY A CA 1
ATOM 1437 C C . GLY A 1 199 ? 19.540 1.085 -13.939 1.00 97.94 199 GLY A C 1
ATOM 1438 O O . GLY A 1 199 ? 20.469 0.401 -14.357 1.00 97.94 199 GLY A O 1
ATOM 1439 N N . GLN A 1 200 ? 19.658 2.403 -13.739 1.00 97.38 200 GLN A N 1
ATOM 1440 C CA . GLN A 1 200 ? 20.894 3.171 -13.972 1.00 97.38 200 GLN A CA 1
ATOM 1441 C C . GLN A 1 200 ? 21.925 3.010 -12.843 1.00 97.38 200 GLN A C 1
ATOM 1443 O O . GLN A 1 200 ? 23.066 3.453 -12.968 1.00 97.38 200 GLN A O 1
ATOM 1448 N N . ARG A 1 201 ? 21.529 2.368 -11.737 1.00 96.94 201 ARG A N 1
ATOM 1449 C CA . ARG A 1 201 ? 22.378 2.038 -10.584 1.00 96.94 201 ARG A CA 1
ATOM 1450 C C . ARG A 1 201 ? 22.533 0.519 -10.434 1.00 96.94 201 ARG A C 1
ATOM 1452 O O . ARG A 1 201 ? 21.669 -0.227 -10.906 1.00 96.94 201 ARG A O 1
ATOM 1459 N N . PRO A 1 202 ? 23.589 0.038 -9.757 1.00 96.00 202 PRO A N 1
ATOM 1460 C CA . PRO A 1 202 ? 23.723 -1.368 -9.385 1.00 96.00 202 PRO A CA 1
ATOM 1461 C C . PRO A 1 202 ? 22.497 -1.887 -8.618 1.00 96.00 202 PRO A C 1
ATOM 1463 O O . PRO A 1 202 ? 22.011 -1.239 -7.693 1.00 96.00 202 PRO A O 1
ATOM 1466 N N . ALA A 1 203 ? 21.990 -3.067 -8.993 1.00 95.81 203 ALA A N 1
ATOM 1467 C CA . ALA A 1 203 ? 20.744 -3.612 -8.440 1.00 95.81 203 ALA A CA 1
ATOM 1468 C C . ALA A 1 203 ? 20.777 -3.806 -6.914 1.00 95.81 203 ALA A C 1
ATOM 1470 O O . ALA A 1 203 ? 19.766 -3.615 -6.246 1.00 95.81 203 ALA A O 1
ATOM 1471 N N . ASN A 1 204 ? 21.940 -4.117 -6.341 1.00 96.31 204 ASN A N 1
ATOM 1472 C CA . ASN A 1 204 ? 22.127 -4.280 -4.896 1.00 96.31 204 ASN A CA 1
ATOM 1473 C C . ASN A 1 204 ? 21.935 -2.986 -4.083 1.00 96.31 204 ASN A C 1
ATOM 1475 O O . ASN A 1 204 ? 21.921 -3.050 -2.859 1.00 96.31 204 ASN A O 1
ATOM 1479 N N . GLU A 1 205 ? 21.804 -1.826 -4.731 1.00 96.81 205 GLU A N 1
ATOM 1480 C CA . GLU A 1 205 ? 21.517 -0.557 -4.053 1.00 96.81 205 GLU A CA 1
ATOM 1481 C C . GLU A 1 205 ? 20.016 -0.315 -3.827 1.00 96.81 205 GLU A C 1
ATOM 1483 O O . GLU A 1 205 ? 19.661 0.536 -3.017 1.00 96.81 205 GLU A O 1
ATOM 1488 N N . TYR A 1 206 ? 19.130 -1.032 -4.530 1.00 96.88 206 TYR A N 1
ATOM 1489 C CA . TYR A 1 206 ? 17.673 -0.826 -4.450 1.00 96.88 206 TYR A CA 1
ATOM 1490 C C . TYR A 1 206 ? 16.835 -2.115 -4.478 1.00 96.88 206 TYR A C 1
ATOM 1492 O O . TYR A 1 206 ? 15.613 -2.040 -4.376 1.00 96.88 206 TYR A O 1
ATOM 1500 N N . SER A 1 207 ? 17.457 -3.285 -4.639 1.00 98.25 207 SER A N 1
ATOM 1501 C CA . SER A 1 207 ? 16.807 -4.597 -4.650 1.00 98.25 207 SER A CA 1
ATOM 1502 C C . SER A 1 207 ? 17.395 -5.501 -3.555 1.00 98.25 207 SER A C 1
ATOM 1504 O O . SER A 1 207 ? 18.616 -5.521 -3.386 1.00 98.25 207 SER A O 1
ATOM 1506 N N . PRO A 1 208 ? 16.577 -6.314 -2.861 1.00 98.44 208 PRO A N 1
ATOM 1507 C CA . PRO A 1 208 ? 15.131 -6.449 -3.036 1.00 98.44 208 PRO A CA 1
ATOM 1508 C C . PRO A 1 208 ? 14.347 -5.260 -2.478 1.00 98.44 208 PRO A C 1
ATOM 1510 O O . PRO A 1 208 ? 14.768 -4.618 -1.520 1.00 98.44 208 PRO A O 1
ATOM 1513 N N . ILE A 1 209 ? 13.167 -5.024 -3.044 1.00 98.25 209 ILE A N 1
ATOM 1514 C CA . ILE A 1 209 ? 12.158 -4.143 -2.453 1.00 98.25 209 ILE A CA 1
ATOM 1515 C C . ILE A 1 209 ? 11.224 -5.025 -1.620 1.00 98.25 209 ILE A C 1
ATOM 1517 O O . ILE A 1 209 ? 10.698 -6.023 -2.121 1.00 98.25 209 ILE A O 1
ATOM 1521 N N . LEU A 1 210 ? 11.048 -4.690 -0.343 1.00 97.94 210 LEU A N 1
ATOM 1522 C CA . LEU A 1 210 ? 10.292 -5.495 0.617 1.00 97.94 210 LEU A CA 1
ATOM 1523 C C . LEU A 1 210 ? 8.968 -4.812 0.956 1.00 97.94 210 LEU A C 1
ATOM 1525 O O . LEU A 1 210 ? 8.965 -3.731 1.535 1.00 97.94 210 LEU A O 1
ATOM 1529 N N . LEU A 1 211 ? 7.850 -5.463 0.640 1.00 96.94 211 LEU A N 1
ATOM 1530 C CA . LEU A 1 211 ? 6.520 -5.047 1.076 1.00 96.94 211 LEU A CA 1
ATOM 1531 C C . LEU A 1 211 ? 6.187 -5.842 2.337 1.00 96.94 211 LEU A C 1
ATOM 1533 O O . LEU A 1 211 ? 5.641 -6.942 2.254 1.00 96.94 211 LEU A O 1
ATOM 1537 N N . THR A 1 212 ? 6.581 -5.325 3.500 1.00 94.00 212 THR A N 1
ATOM 1538 C CA . THR A 1 212 ? 6.412 -6.016 4.798 1.00 94.00 212 THR A CA 1
ATOM 1539 C C . THR A 1 212 ? 5.840 -5.136 5.907 1.00 94.00 212 THR A C 1
ATOM 1541 O O . THR A 1 212 ? 5.643 -5.614 7.020 1.00 94.00 212 THR A O 1
ATOM 1544 N N . SER A 1 213 ? 5.611 -3.856 5.631 1.00 90.75 213 SER A N 1
ATOM 1545 C CA . SER A 1 213 ? 5.072 -2.880 6.577 1.00 90.75 213 SER A CA 1
ATOM 1546 C C . SER A 1 213 ? 3.982 -2.057 5.909 1.00 90.75 213 SER A C 1
ATOM 1548 O O . SER A 1 213 ? 4.088 -1.752 4.721 1.00 90.75 213 SER A O 1
ATOM 1550 N N . ASN A 1 214 ? 2.946 -1.716 6.669 1.00 90.25 214 ASN A N 1
ATOM 1551 C CA . ASN A 1 214 ? 1.904 -0.768 6.279 1.00 90.25 214 ASN A CA 1
ATOM 1552 C C . ASN A 1 214 ? 2.258 0.636 6.800 1.00 90.25 214 ASN A C 1
ATOM 1554 O O . ASN A 1 214 ? 3.219 0.801 7.557 1.00 90.25 214 ASN A O 1
ATOM 1558 N N . ASN A 1 215 ? 1.488 1.642 6.383 1.00 87.12 215 ASN A N 1
ATOM 1559 C CA . ASN A 1 215 ? 1.612 3.001 6.915 1.00 87.12 215 ASN A CA 1
ATOM 1560 C C . ASN A 1 215 ? 0.732 3.229 8.152 1.00 87.12 215 ASN A C 1
ATOM 1562 O O . ASN A 1 215 ? 0.757 4.311 8.741 1.00 87.12 215 ASN A O 1
ATOM 1566 N N . ASP A 1 216 ? -0.015 2.211 8.578 1.00 90.50 216 ASP A N 1
ATOM 1567 C CA . ASP A 1 216 ? -0.950 2.308 9.686 1.00 90.50 216 ASP A CA 1
ATOM 1568 C C . ASP A 1 216 ? -0.269 2.775 10.970 1.00 90.50 216 ASP A C 1
ATOM 1570 O O . ASP A 1 216 ? 0.749 2.245 11.421 1.00 90.50 216 ASP A O 1
ATOM 1574 N N . ARG A 1 217 ? -0.879 3.769 11.610 1.00 89.00 217 ARG A N 1
ATOM 1575 C CA . ARG A 1 217 ? -0.433 4.303 12.891 1.00 89.00 217 ARG A CA 1
ATOM 1576 C C . ARG A 1 217 ? -1.515 4.118 13.928 1.00 89.00 217 ARG A C 1
ATOM 1578 O O . ARG A 1 217 ? -2.607 4.674 13.807 1.00 89.00 217 ARG A O 1
ATOM 1585 N N . GLN A 1 218 ? -1.188 3.382 14.984 1.00 89.69 218 GLN A N 1
ATOM 1586 C CA . GLN A 1 218 ? -2.034 3.348 16.164 1.00 89.69 218 GLN A CA 1
ATOM 1587 C C . GLN A 1 218 ? -2.014 4.729 16.824 1.00 89.69 218 GLN A C 1
ATOM 1589 O O . GLN A 1 218 ? -0.965 5.224 17.236 1.00 89.69 218 GLN A O 1
ATOM 1594 N N . ILE A 1 219 ? -3.185 5.342 16.931 1.00 90.50 219 ILE A N 1
ATOM 1595 C CA . ILE A 1 219 ? -3.367 6.580 17.671 1.00 90.50 219 ILE A CA 1
ATOM 1596 C C . ILE A 1 219 ? -3.512 6.210 19.142 1.00 90.50 219 ILE A C 1
ATOM 1598 O O . ILE A 1 219 ? -4.403 5.444 19.509 1.00 90.50 219 ILE A O 1
ATOM 1602 N N . ILE A 1 220 ? -2.627 6.748 19.979 1.00 90.12 220 ILE A N 1
ATOM 1603 C CA . ILE A 1 220 ? -2.694 6.591 21.432 1.00 90.12 220 ILE A CA 1
ATOM 1604 C C . ILE A 1 220 ? -3.531 7.751 21.985 1.00 90.12 220 ILE A C 1
ATOM 1606 O O . ILE A 1 220 ? -3.101 8.905 21.893 1.00 90.12 220 ILE A O 1
ATOM 1610 N N . PRO A 1 221 ? -4.725 7.491 22.546 1.00 91.81 221 PRO A N 1
ATOM 1611 C CA . PRO A 1 221 ? -5.509 8.538 23.184 1.00 91.81 221 PRO A CA 1
ATOM 1612 C C . PRO A 1 221 ? -4.794 9.120 24.404 1.00 91.81 221 PRO A C 1
ATOM 1614 O O . PRO A 1 221 ? -4.093 8.412 25.125 1.00 91.81 221 PRO A O 1
ATOM 1617 N N . GLY A 1 222 ? -5.044 10.398 24.685 1.00 91.81 222 GLY A N 1
ATOM 1618 C CA . GLY A 1 222 ? -4.666 11.019 25.953 1.00 91.81 222 GLY A CA 1
ATOM 1619 C C . GLY A 1 222 ? -5.560 10.566 27.110 1.00 91.81 222 GLY A C 1
ATOM 1620 O O . GLY A 1 222 ? -5.097 10.475 28.243 1.00 91.81 222 GLY A O 1
ATOM 1621 N N . ALA A 1 223 ? -6.829 10.253 26.831 1.00 92.88 223 ALA A N 1
ATOM 1622 C CA . ALA A 1 223 ? -7.742 9.641 27.794 1.00 92.88 223 ALA A CA 1
ATOM 1623 C C . ALA A 1 223 ? -8.837 8.830 27.090 1.00 92.88 223 ALA A C 1
ATOM 1625 O O . ALA A 1 223 ? -9.286 9.194 26.003 1.00 92.88 223 ALA A O 1
ATOM 1626 N N . VAL A 1 224 ? -9.301 7.768 27.748 1.00 95.12 224 VAL A N 1
ATOM 1627 C CA . VAL A 1 224 ? -10.516 7.032 27.383 1.00 95.12 224 VAL A CA 1
ATOM 1628 C C . VAL A 1 224 ? -11.381 6.944 28.634 1.00 95.12 224 VAL A C 1
ATOM 1630 O O . VAL A 1 224 ? -10.935 6.410 29.647 1.00 95.12 224 VAL A O 1
ATOM 1633 N N . LEU A 1 225 ? -12.570 7.538 28.587 1.00 94.88 225 LEU A N 1
ATOM 1634 C CA . LEU A 1 225 ? -13.446 7.734 29.744 1.00 94.88 225 LEU A CA 1
ATOM 1635 C C . LEU A 1 225 ? -14.819 7.130 29.459 1.00 94.88 225 LEU A C 1
ATOM 1637 O O . LEU A 1 225 ? -15.339 7.319 28.365 1.00 94.88 225 LEU A O 1
ATOM 1641 N N . VAL A 1 226 ? -15.410 6.452 30.438 1.00 96.25 226 VAL A N 1
ATOM 1642 C CA . VAL A 1 226 ? -16.833 6.078 30.399 1.00 96.25 226 VAL A CA 1
ATOM 1643 C C . VAL A 1 226 ? -17.652 7.237 30.969 1.00 96.25 226 VAL A C 1
ATOM 1645 O O . VAL A 1 226 ? -17.162 7.937 31.858 1.00 96.25 226 VAL A O 1
ATOM 1648 N N . GLY A 1 227 ? -18.847 7.477 30.431 1.00 91.62 227 GLY A N 1
ATOM 1649 C CA . GLY A 1 227 ? -19.778 8.457 30.986 1.00 91.62 227 GLY A CA 1
ATOM 1650 C C . GLY A 1 227 ? -20.269 8.074 32.386 1.00 91.62 227 GLY A C 1
ATOM 1651 O O . GLY A 1 227 ? -20.307 6.901 32.756 1.00 91.62 227 GLY A O 1
ATOM 1652 N N . ASP A 1 228 ? -20.632 9.080 33.176 1.00 90.81 228 ASP A N 1
ATOM 1653 C CA . ASP A 1 228 ? -21.285 8.881 34.470 1.00 90.81 228 ASP A CA 1
ATOM 1654 C C . ASP A 1 228 ? -22.800 8.731 34.275 1.00 90.81 228 ASP A C 1
ATOM 1656 O O . ASP A 1 228 ? -23.348 9.216 33.287 1.00 90.81 228 ASP A O 1
ATOM 1660 N N . ALA A 1 229 ? -23.499 8.121 35.238 1.00 87.62 229 ALA A N 1
ATOM 1661 C CA . ALA A 1 229 ? -24.953 7.972 35.183 1.00 87.62 229 ALA A CA 1
ATOM 1662 C C . ALA A 1 229 ? -25.662 9.319 34.903 1.00 87.62 229 ALA A C 1
ATOM 1664 O O . ALA A 1 229 ? -25.412 10.299 35.616 1.00 87.62 229 ALA A O 1
ATOM 1665 N N . PRO A 1 230 ? -26.585 9.379 33.922 1.00 89.12 230 PRO A N 1
ATOM 1666 C CA . PRO A 1 230 ? -27.196 8.258 33.192 1.00 89.12 230 PRO A CA 1
ATOM 1667 C C . PRO A 1 230 ? -26.464 7.803 31.911 1.00 89.12 230 PRO A C 1
ATOM 1669 O O . PRO A 1 230 ? -26.919 6.855 31.282 1.00 89.12 230 PRO A O 1
ATOM 1672 N N . ASP A 1 231 ? -25.355 8.434 31.532 1.00 92.62 231 ASP A N 1
ATOM 1673 C CA . ASP A 1 231 ? -24.666 8.251 30.244 1.00 92.62 231 ASP A CA 1
ATOM 1674 C C . ASP A 1 231 ? -23.580 7.152 30.298 1.00 92.62 231 ASP A C 1
ATOM 1676 O O . ASP A 1 231 ? -22.542 7.221 29.636 1.00 92.62 231 ASP A O 1
ATOM 1680 N N . GLU A 1 232 ? -23.801 6.108 31.101 1.00 95.25 232 GLU A N 1
ATOM 1681 C CA . GLU A 1 232 ? -22.874 4.971 31.269 1.00 95.25 232 GLU A CA 1
ATOM 1682 C C . GLU A 1 232 ? -22.732 4.121 29.987 1.00 95.25 232 GLU A C 1
ATOM 1684 O O . GLU A 1 232 ? -21.887 3.223 29.917 1.00 95.25 232 GLU A O 1
ATOM 1689 N N . ASN A 1 233 ? -23.545 4.416 28.969 1.00 94.31 233 ASN A N 1
ATOM 1690 C CA . ASN A 1 233 ? -23.491 3.870 27.618 1.00 94.31 233 ASN A CA 1
ATOM 1691 C C . ASN A 1 233 ? -22.569 4.669 26.678 1.00 94.31 233 ASN A C 1
ATOM 1693 O O . ASN A 1 233 ? -22.485 4.348 25.492 1.00 94.31 233 ASN A O 1
ATOM 1697 N N . GLU A 1 234 ? -21.882 5.708 27.154 1.00 95.62 234 GLU A N 1
ATOM 1698 C CA . GLU A 1 234 ? -20.951 6.494 26.344 1.00 95.62 234 GLU A CA 1
ATOM 1699 C C . GLU A 1 234 ? -19.490 6.203 26.697 1.00 95.62 234 GLU A C 1
ATOM 1701 O O . GLU A 1 234 ? -19.105 6.129 27.865 1.00 95.62 234 GLU A O 1
ATOM 1706 N N . VAL A 1 235 ? -18.641 6.115 25.668 1.00 96.75 235 VAL A N 1
ATOM 1707 C CA . VAL A 1 235 ? -17.184 6.132 25.826 1.00 96.75 235 VAL A CA 1
ATOM 1708 C C . VAL A 1 235 ? -16.586 7.305 25.068 1.00 96.75 235 VAL A C 1
ATOM 1710 O O . VAL A 1 235 ? -16.713 7.430 23.852 1.00 96.75 235 VAL A O 1
ATOM 1713 N N . ARG A 1 236 ? -15.885 8.168 25.794 1.00 95.69 236 ARG A N 1
ATOM 1714 C CA . ARG A 1 236 ? -15.257 9.385 25.292 1.00 95.69 236 ARG A CA 1
ATOM 1715 C C . ARG A 1 236 ? -13.760 9.169 25.141 1.00 95.69 236 ARG A C 1
ATOM 1717 O O . ARG A 1 236 ? -13.044 8.976 26.124 1.00 95.69 236 ARG A O 1
ATOM 1724 N N . VAL A 1 237 ? -13.285 9.222 23.905 1.00 95.69 237 VAL A N 1
ATOM 1725 C CA . VAL A 1 237 ? -11.869 9.115 23.557 1.00 95.69 237 VAL A CA 1
ATOM 1726 C C . VAL A 1 237 ? -11.330 10.508 23.268 1.00 95.69 237 VAL A C 1
ATOM 1728 O O . VAL A 1 237 ? -11.758 11.146 22.312 1.00 95.69 237 VAL A O 1
ATOM 1731 N N . ARG A 1 238 ? -10.384 10.979 24.082 1.00 94.06 238 ARG A N 1
ATOM 1732 C CA . ARG A 1 238 ? -9.702 12.269 23.908 1.00 94.06 238 ARG A CA 1
ATOM 1733 C C . ARG A 1 238 ? -8.317 12.053 23.331 1.00 94.06 238 ARG A C 1
ATOM 1735 O O . ARG A 1 238 ? -7.538 11.274 23.881 1.00 94.06 238 ARG A O 1
ATOM 1742 N N . PHE A 1 239 ? -7.987 12.764 22.264 1.00 91.69 239 PHE A N 1
ATOM 1743 C CA . PHE A 1 239 ? -6.661 12.695 21.661 1.00 91.69 239 PHE A CA 1
ATOM 1744 C C . PHE A 1 239 ? -5.660 13.541 22.456 1.00 91.69 239 PHE A C 1
ATOM 1746 O O . PHE A 1 239 ? -5.997 14.613 22.958 1.00 91.69 239 PHE A O 1
ATOM 1753 N N . ALA A 1 240 ? -4.435 13.029 22.612 1.00 80.44 240 ALA A N 1
ATOM 1754 C CA . ALA A 1 240 ? -3.357 13.741 23.305 1.00 80.44 240 ALA A CA 1
ATOM 1755 C C . ALA A 1 240 ? -2.834 14.935 22.487 1.00 80.44 240 ALA A C 1
ATOM 1757 O O . ALA A 1 240 ? -2.384 15.932 23.045 1.00 80.44 240 ALA A O 1
ATOM 1758 N N . GLU A 1 241 ? -2.932 14.829 21.164 1.00 78.50 241 GLU A N 1
ATOM 1759 C CA . GLU A 1 241 ? -2.515 15.822 20.181 1.00 78.50 241 GLU A CA 1
ATOM 1760 C C . GLU A 1 241 ? -3.624 15.955 19.131 1.00 78.50 241 GLU A C 1
ATOM 1762 O O . GLU A 1 241 ? -4.483 15.076 19.017 1.00 78.50 241 GLU A O 1
ATOM 1767 N N . ASN A 1 242 ? -3.636 17.053 18.368 1.00 75.44 242 ASN A N 1
ATOM 1768 C CA . ASN A 1 242 ? -4.541 17.128 17.221 1.00 75.44 242 ASN A CA 1
ATOM 1769 C C . ASN A 1 242 ? -4.157 16.017 16.235 1.00 75.44 242 ASN A C 1
ATOM 1771 O O . ASN A 1 242 ? -2.969 15.804 15.979 1.00 75.44 242 ASN A O 1
ATOM 1775 N N . LEU A 1 243 ? -5.153 15.328 15.680 1.00 75.00 243 LEU A N 1
ATOM 1776 C CA . LEU A 1 243 ? -4.900 14.415 14.573 1.00 75.00 243 LEU A CA 1
ATOM 1777 C C . 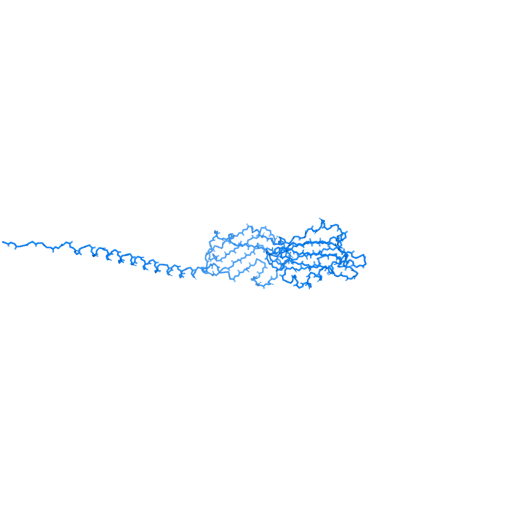LEU A 1 243 ? -4.312 15.211 13.391 1.00 75.00 243 LEU A C 1
ATOM 1779 O O . LEU A 1 243 ? -4.668 16.378 13.225 1.00 75.00 243 LEU A O 1
ATOM 1783 N N . PRO A 1 244 ? -3.366 14.636 12.631 1.00 67.19 244 PRO A N 1
ATOM 1784 C CA . PRO A 1 244 ? -2.886 15.266 11.409 1.00 67.19 244 PRO A CA 1
ATOM 1785 C C . PRO A 1 244 ? -4.033 15.383 10.400 1.00 67.19 244 PRO A C 1
ATOM 1787 O O . PRO A 1 244 ? -4.852 14.465 10.308 1.00 67.19 244 PRO A O 1
ATOM 1790 N N . ASP A 1 245 ? -4.059 16.508 9.683 1.00 56.00 245 ASP A N 1
ATOM 1791 C CA . ASP A 1 245 ? -4.998 16.773 8.586 1.00 56.00 245 ASP A CA 1
ATOM 1792 C C . ASP A 1 245 ? -4.719 15.882 7.361 1.00 56.00 245 ASP A C 1
ATOM 1794 O O . ASP A 1 245 ? -3.532 15.534 7.129 1.00 56.00 245 ASP A O 1
#

Solvent-accessible surface area (backbone atoms only — not comparable to full-atom values): 13910 Å² total; per-residue (Å²): 131,88,86,82,89,90,90,83,80,75,72,67,64,62,53,54,55,54,51,51,53,55,52,51,52,54,46,52,53,49,50,56,50,48,55,56,50,56,60,47,65,77,63,69,72,70,92,48,78,76,46,40,31,39,78,74,56,70,72,62,54,93,88,66,82,77,96,61,66,44,53,33,40,38,39,34,34,46,87,90,41,75,61,58,73,88,55,55,83,73,68,81,49,73,43,29,61,85,76,83,43,68,52,26,13,37,38,76,45,38,58,31,23,88,77,39,25,34,33,35,38,36,26,64,40,62,78,46,54,39,40,38,39,53,45,71,43,72,64,45,83,76,33,74,53,49,76,51,74,58,91,50,38,32,44,37,34,36,10,57,22,93,91,30,42,27,20,48,46,56,50,33,49,48,46,62,68,29,80,91,31,67,82,44,44,42,48,42,79,76,45,68,43,52,74,33,49,37,59,76,41,68,49,82,80,63,36,67,41,62,20,77,45,49,54,54,37,77,57,71,61,63,43,77,42,59,40,62,89,90,43,24,25,30,38,39,38,28,48,67,56,73,53,83,129

Foldseek 3Di:
DDDDDDDDDPPPVVVVVVVVVVVVVVVVVVVVVVVVVVVVVVVCPDWAFPFKQFPVDGTDDPPDDDPFFGQKIKTFTDQVDFDDPVCLVVDWDKDQLPPPDPQKFKFWDPQALVPQFIKMKIFLDGQDKAKEFEAEDAPDPPDQWDWDDDRRYIYTYWHPHPNHTHFQLSVQCCQQVPPRCVNTMHMDTPDGDRRRGHPNDDRVVTPTTIRRDGSMDIFDFPDWDADDPPRSRMIMTGGPDGDDD

Sequence (245 aa):
MANRKSSLAKSRSSRSVKQSEAQARKRRVRELLLENLEQRQLLAVGPQLIGIQPNTSDLLTDGSVQTVSPRELVFRFDDAQQIDPNTVAGIRITAAGGDGSFDRFSAESGFGSNGEASIQLTADVPGQGFTVNVSTGDLGAGAAPAISISGSTIAVTLNSNPTSPTTANQLVQAINGSPALLGKITAQLLGGDGNAPLGQRPANEYSPILLTSNNDRQIIPGAVLVGDAPDENEVRVRFAENLPD

pLDDT: mean 87.29, std 15.12, range [37.78, 98.81]

Nearest PDB structures (foldseek):
  6mdw-assembly1_A  TM=6.681E-01  e=4.719E+00  Homo sapiens
  1uqt-assembly1_B  TM=5.624E-01  e=4.719E+00  Escherichia coli
  6mdx-assembly1_A  TM=4.644E-01  e=2.498E+00  Homo sapiens